Protein AF-A0A8K0GHC6-F1 (afdb_monomer_lite)

InterPro domains:
  IPR039721 D-glucuronyl C5-epimerase [PTHR13174] (31-245)

Structure (mmCIF, N/CA/C/O backbone):
data_AF-A0A8K0GHC6-F1
#
_entry.id   AF-A0A8K0GHC6-F1
#
loop_
_atom_site.group_PDB
_atom_site.id
_atom_site.type_symbol
_atom_site.label_atom_id
_atom_site.label_alt_id
_atom_site.label_comp_id
_atom_site.label_asym_id
_atom_site.label_entity_id
_atom_site.label_seq_id
_atom_site.pdbx_PDB_ins_code
_atom_site.Cartn_x
_atom_site.Cartn_y
_atom_site.Cartn_z
_atom_site.occupancy
_atom_site.B_iso_or_equiv
_atom_site.auth_seq_id
_atom_site.auth_comp_id
_atom_site.auth_asym_id
_atom_site.auth_atom_id
_atom_site.pdbx_PDB_model_num
ATOM 1 N N . MET A 1 1 ? -51.126 -21.695 -48.239 1.00 38.53 1 MET A N 1
ATOM 2 C CA . MET A 1 1 ? -51.476 -22.838 -47.364 1.00 38.53 1 MET A CA 1
ATOM 3 C C . MET A 1 1 ? -51.120 -22.385 -45.943 1.00 38.53 1 MET A C 1
ATOM 5 O O . MET A 1 1 ? -49.998 -21.924 -45.798 1.00 38.53 1 MET A O 1
ATOM 9 N N . ILE A 1 2 ? -52.018 -22.211 -44.955 1.00 26.61 2 ILE A N 1
ATOM 10 C CA . ILE A 1 2 ? -53.198 -23.015 -44.521 1.00 26.61 2 ILE A CA 1
ATOM 11 C C . ILE A 1 2 ? -52.704 -24.377 -43.995 1.00 26.61 2 ILE A C 1
ATOM 13 O O . ILE A 1 2 ? -52.074 -25.069 -44.786 1.00 26.61 2 ILE A O 1
ATOM 17 N N . ASN A 1 3 ? -52.899 -24.832 -42.743 1.00 28.78 3 ASN A N 1
ATOM 18 C CA . ASN A 1 3 ? -53.558 -24.332 -41.500 1.00 28.78 3 ASN A CA 1
ATOM 19 C C . ASN A 1 3 ? -52.644 -24.686 -40.278 1.00 28.78 3 ASN A C 1
ATOM 21 O O . ASN A 1 3 ? -51.699 -25.440 -40.478 1.00 28.78 3 ASN A O 1
ATOM 25 N N . VAL A 1 4 ? -52.707 -24.170 -39.033 1.00 36.31 4 VAL A N 1
ATOM 26 C CA . VAL A 1 4 ? -53.759 -23.692 -38.085 1.00 36.31 4 VAL A CA 1
ATOM 27 C C . VAL A 1 4 ? -54.466 -24.788 -37.258 1.00 36.31 4 VAL A C 1
ATOM 29 O O . VAL A 1 4 ? -55.384 -25.418 -37.768 1.00 36.31 4 VAL A O 1
ATOM 32 N N . GLN A 1 5 ? -54.094 -24.916 -35.967 1.00 36.72 5 GLN A N 1
ATOM 33 C CA . GLN A 1 5 ? -54.928 -25.088 -34.738 1.00 36.72 5 GLN A CA 1
ATOM 34 C C . GLN A 1 5 ? -53.984 -25.269 -33.506 1.00 36.72 5 GLN A C 1
ATOM 36 O O . GLN A 1 5 ? -52.931 -25.872 -33.668 1.00 36.72 5 GLN A O 1
ATOM 41 N N . SER A 1 6 ? -54.123 -24.590 -32.346 1.00 33.81 6 SER A N 1
ATOM 42 C CA . SER A 1 6 ? -55.204 -24.522 -31.315 1.00 33.81 6 SER A CA 1
ATOM 43 C C . SER A 1 6 ? -55.011 -25.591 -30.215 1.00 33.81 6 SER A C 1
ATOM 45 O O . SER A 1 6 ? -54.630 -26.700 -30.562 1.00 33.81 6 SER A O 1
ATOM 47 N N . SER A 1 7 ? -55.225 -25.394 -28.901 1.00 33.72 7 SER A N 1
ATOM 48 C CA . SER A 1 7 ? -55.673 -24.269 -28.026 1.00 33.72 7 SER A CA 1
ATOM 49 C C . SER A 1 7 ? -54.821 -24.264 -26.721 1.00 33.72 7 SER A C 1
ATOM 51 O O . SER A 1 7 ? -53.963 -25.130 -26.597 1.00 33.72 7 SER A O 1
ATOM 53 N N . SER A 1 8 ? -54.948 -23.421 -25.682 1.00 30.84 8 SER A N 1
ATOM 54 C CA . SER A 1 8 ? -55.895 -22.364 -25.230 1.00 30.84 8 SER A CA 1
ATOM 55 C C . SER A 1 8 ? -55.080 -21.147 -24.691 1.00 30.84 8 SER A C 1
ATOM 57 O O . SER A 1 8 ? -53.929 -21.004 -25.086 1.00 30.84 8 SER A O 1
ATOM 59 N N . GLY A 1 9 ? -55.507 -20.171 -23.865 1.00 29.48 9 GLY A N 1
ATOM 60 C CA . GLY A 1 9 ? -56.744 -19.830 -23.131 1.00 29.48 9 GLY A CA 1
ATOM 61 C C . GLY A 1 9 ? -56.687 -20.187 -21.629 1.00 29.48 9 GLY A C 1
ATOM 62 O O . GLY A 1 9 ? -56.297 -21.306 -21.316 1.00 29.48 9 GLY A O 1
ATOM 63 N N . SER A 1 10 ? -57.078 -19.346 -20.656 1.00 34.16 10 SER A N 1
ATOM 64 C CA . SER A 1 10 ? -57.624 -17.957 -20.636 1.00 34.16 10 SER A CA 1
ATOM 65 C C . SER A 1 10 ? -57.903 -17.564 -19.151 1.00 34.16 10 SER A C 1
ATOM 67 O O . SER A 1 10 ? -58.127 -18.485 -18.375 1.00 34.16 10 SER A O 1
ATOM 69 N N . VAL A 1 11 ? -57.993 -16.324 -18.628 1.00 33.84 11 VAL A N 1
ATOM 70 C CA . VAL A 1 11 ? -57.865 -14.909 -19.084 1.00 33.84 11 VAL A CA 1
ATOM 71 C C . VAL A 1 11 ? -57.782 -13.998 -17.821 1.00 33.84 11 VAL A C 1
ATOM 73 O O . VAL A 1 11 ? -58.216 -14.465 -16.777 1.00 33.84 11 VAL A O 1
ATOM 76 N N . TYR A 1 12 ? -57.324 -12.729 -17.885 1.00 29.61 12 TYR A N 1
ATOM 77 C CA . TYR A 1 12 ? -57.925 -11.571 -17.153 1.00 29.61 12 TYR A CA 1
ATOM 78 C C . TYR A 1 12 ? -57.470 -10.214 -17.741 1.00 29.61 12 TYR A C 1
ATOM 80 O O . TYR A 1 12 ? -56.452 -10.147 -18.426 1.00 29.61 12 TYR A O 1
ATOM 88 N N . GLN A 1 13 ? -58.275 -9.153 -17.571 1.00 32.88 13 GLN A N 1
ATOM 89 C CA . GLN A 1 13 ? -58.285 -7.964 -18.446 1.00 32.88 13 GLN A CA 1
ATOM 90 C C . GLN A 1 13 ? -58.161 -6.626 -17.693 1.00 32.88 13 GLN A C 1
ATOM 92 O O . GLN A 1 13 ? -58.876 -6.436 -16.719 1.00 32.88 13 GLN A O 1
ATOM 97 N N . GLY A 1 14 ? -57.390 -5.687 -18.268 1.00 36.50 14 GLY A N 1
ATOM 98 C CA . GLY A 1 14 ? -57.771 -4.283 -18.560 1.00 36.50 14 GLY A CA 1
ATOM 99 C C . GLY A 1 14 ? -58.388 -3.365 -17.478 1.00 36.50 14 GLY A C 1
ATOM 100 O O . GLY A 1 14 ? -58.417 -3.708 -16.301 1.00 36.50 14 GLY A O 1
ATOM 101 N N . PRO A 1 15 ? -58.908 -2.177 -17.869 1.00 38.91 15 PRO A N 1
ATOM 102 C CA . PRO A 1 15 ? -58.937 -1.579 -19.211 1.00 38.91 15 PRO A CA 1
ATOM 103 C C . PRO A 1 15 ? -57.939 -0.411 -19.407 1.00 38.91 15 PRO A C 1
ATOM 105 O O . PRO A 1 15 ? -57.209 -0.016 -18.504 1.00 38.91 15 PRO A O 1
ATOM 108 N N . VAL A 1 16 ? -57.924 0.142 -20.624 1.00 37.66 16 VAL A N 1
ATOM 109 C CA . VAL A 1 16 ? -57.138 1.309 -21.076 1.00 37.66 16 VAL A CA 1
ATOM 110 C C . VAL A 1 16 ? -58.076 2.212 -21.905 1.00 37.66 16 VAL A C 1
ATOM 112 O O . VAL A 1 16 ? -59.165 1.768 -22.263 1.00 37.66 16 VAL A O 1
ATOM 115 N N . VAL A 1 17 ? -57.614 3.410 -22.294 1.00 35.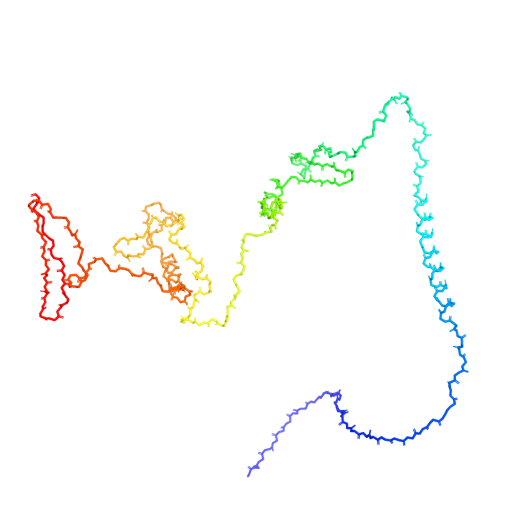72 17 VAL A N 1
ATOM 116 C CA . VAL A 1 17 ? -58.239 4.365 -23.244 1.00 35.72 17 VAL A CA 1
ATOM 117 C C . VAL A 1 17 ? -59.303 5.283 -22.596 1.00 35.72 17 VAL A C 1
ATOM 119 O O . VAL A 1 17 ? -60.155 4.828 -21.847 1.00 35.72 17 VAL A O 1
ATOM 122 N N . GLY A 1 18 ? -59.293 6.600 -22.845 1.00 31.52 18 GLY A N 1
ATOM 123 C CA . GLY A 1 18 ? -58.325 7.346 -23.660 1.00 31.52 18 GLY A CA 1
ATOM 124 C C . GLY A 1 18 ? -58.599 8.846 -23.783 1.00 31.52 18 GLY A C 1
ATOM 125 O O . GLY A 1 18 ? -59.236 9.451 -22.928 1.00 31.52 18 GLY A O 1
ATOM 126 N N . GLN A 1 19 ? -58.069 9.440 -24.852 1.00 37.41 19 GLN A N 1
ATOM 127 C CA . GLN A 1 19 ? -57.941 10.884 -25.044 1.00 37.41 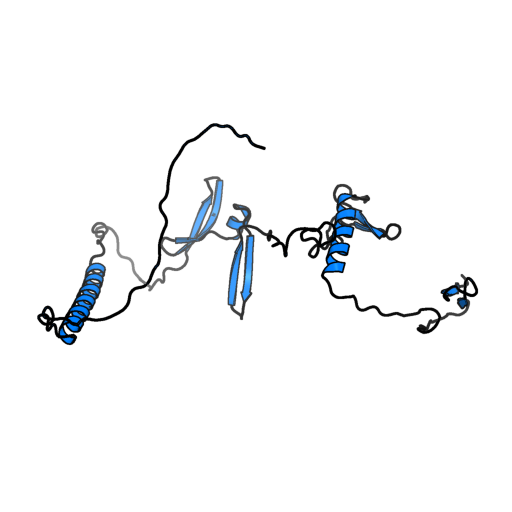19 GLN A CA 1
ATOM 128 C C . GLN A 1 19 ? -58.584 11.312 -26.371 1.00 37.41 19 GLN A C 1
ATOM 130 O O . GLN A 1 19 ? -58.174 10.831 -27.426 1.00 37.41 19 GLN A O 1
ATOM 135 N N . GLN A 1 20 ? -59.530 12.257 -26.341 1.00 32.53 20 GLN A N 1
ATOM 136 C CA . GLN A 1 20 ? -59.907 13.047 -27.520 1.00 32.53 20 GLN A CA 1
ATOM 137 C C . GLN A 1 20 ? -60.548 14.387 -27.129 1.00 32.53 20 GLN A C 1
ATOM 139 O O . GLN A 1 20 ? -61.038 14.560 -26.015 1.00 32.53 20 GLN A O 1
ATOM 144 N N . ASN A 1 21 ? -60.479 15.357 -28.042 1.00 37.03 21 ASN A N 1
ATOM 145 C CA . ASN A 1 21 ? -60.847 16.753 -27.797 1.00 37.03 21 ASN A CA 1
ATOM 146 C C . ASN A 1 21 ? -62.342 17.011 -28.022 1.00 37.03 21 ASN A C 1
ATOM 148 O O . ASN A 1 21 ? -62.917 16.467 -28.961 1.00 37.03 21 ASN A O 1
ATOM 152 N N . TYR A 1 22 ? -62.909 17.981 -27.300 1.00 29.89 22 TYR A N 1
ATOM 153 C CA . TYR A 1 22 ? -63.966 18.836 -27.851 1.00 29.89 22 TYR A CA 1
ATOM 154 C C . TYR A 1 22 ? -63.890 20.245 -27.259 1.00 29.89 22 TYR A C 1
ATOM 156 O O . TYR A 1 22 ? -63.492 20.421 -26.109 1.00 29.89 22 TYR A O 1
ATOM 164 N N . HIS A 1 23 ? -64.257 21.254 -28.049 1.00 31.69 23 HIS A N 1
ATOM 165 C CA . HIS A 1 23 ? -64.164 22.665 -27.672 1.00 31.69 23 HIS A CA 1
ATOM 166 C C . HIS A 1 23 ? -65.534 23.354 -27.786 1.00 31.69 23 HIS A C 1
ATOM 168 O O . HIS A 1 23 ? -66.299 23.068 -28.705 1.00 31.69 23 HIS A O 1
ATOM 174 N N . ASN A 1 24 ? -65.722 24.374 -26.940 1.00 31.83 24 ASN A N 1
ATOM 175 C CA . ASN A 1 24 ? -66.490 25.607 -27.184 1.00 31.83 24 ASN A CA 1
ATOM 176 C C . ASN A 1 24 ? -67.945 25.778 -26.658 1.00 31.83 24 ASN A C 1
ATOM 178 O O . ASN A 1 24 ? -68.868 25.043 -26.989 1.00 31.83 24 ASN A O 1
ATOM 182 N N . THR A 1 25 ? -68.130 26.913 -25.961 1.00 36.81 25 THR A N 1
ATOM 183 C CA . THR A 1 25 ? -69.348 27.755 -25.811 1.00 36.81 25 THR A CA 1
ATOM 184 C C . THR A 1 25 ? -70.684 27.176 -25.307 1.00 36.81 25 THR A C 1
ATOM 186 O O . THR A 1 25 ? -71.502 26.716 -26.100 1.00 36.81 25 THR A O 1
ATOM 189 N N . ARG A 1 26 ? -71.054 27.539 -24.063 1.00 36.25 26 ARG A N 1
ATOM 190 C CA . ARG A 1 26 ? -72.035 28.625 -23.781 1.00 36.25 26 ARG A CA 1
ATOM 191 C C . ARG A 1 26 ? -71.988 29.085 -22.306 1.00 36.25 26 ARG A C 1
ATOM 193 O O . ARG A 1 26 ? -71.308 28.468 -21.496 1.00 36.25 26 ARG A O 1
ATOM 200 N N . GLY A 1 27 ? -72.614 30.232 -22.011 1.00 41.47 27 GLY A N 1
ATOM 201 C CA . GLY A 1 27 ? -72.516 30.956 -20.728 1.00 41.47 27 GLY A CA 1
ATOM 202 C C . GLY A 1 27 ? -73.520 30.542 -19.626 1.00 41.47 27 GLY A C 1
ATOM 203 O O . GLY A 1 27 ? -74.313 29.629 -19.843 1.00 41.47 27 GLY A O 1
ATOM 204 N N . PRO A 1 28 ? -73.473 31.204 -18.447 1.00 63.41 28 PRO A N 1
ATOM 205 C CA . PRO A 1 28 ? -74.060 30.738 -17.175 1.00 63.41 28 PRO A CA 1
ATOM 206 C C . PRO A 1 28 ? -75.472 31.322 -16.902 1.00 63.41 28 PRO A C 1
ATOM 208 O O . PRO A 1 28 ? -75.987 32.040 -17.764 1.00 63.41 28 PRO A O 1
ATOM 211 N N . PRO A 1 29 ? -76.114 31.067 -15.729 1.00 49.06 29 PRO A N 1
ATOM 212 C CA . PRO A 1 29 ? -75.906 31.969 -14.570 1.00 49.06 29 PRO A CA 1
ATOM 213 C C . PRO A 1 29 ? -76.171 31.363 -13.147 1.00 49.06 29 PRO A C 1
ATOM 215 O O . PRO A 1 29 ? -76.412 30.174 -12.988 1.00 49.06 29 PRO A O 1
ATOM 218 N N . LEU A 1 30 ? -76.194 32.240 -12.122 1.00 48.31 30 LEU A N 1
ATOM 219 C CA . LEU A 1 30 ? -76.974 32.139 -10.858 1.00 48.31 30 LEU A CA 1
ATOM 220 C C . LEU A 1 30 ? -76.591 31.155 -9.714 1.00 48.31 30 LEU A C 1
ATOM 222 O O . LEU A 1 30 ? -77.482 30.644 -9.048 1.00 48.31 30 LEU A O 1
ATOM 226 N N . PHE A 1 31 ? -75.310 31.011 -9.336 1.00 44.12 31 PHE A N 1
ATOM 227 C CA . PHE A 1 31 ? -74.955 30.572 -7.956 1.00 44.12 31 PHE A CA 1
ATOM 228 C C . PHE A 1 31 ? -73.765 31.318 -7.309 1.00 44.12 31 PHE A C 1
ATOM 230 O O . PHE A 1 31 ? -73.089 30.813 -6.416 1.00 44.12 31 PHE A O 1
ATOM 237 N N . PHE A 1 32 ? -73.521 32.563 -7.725 1.00 38.88 32 PHE A N 1
ATOM 238 C CA . PHE A 1 32 ? -72.586 33.467 -7.043 1.00 38.88 32 PHE A CA 1
ATOM 239 C C . PHE A 1 32 ? -73.299 34.336 -5.990 1.00 38.88 32 PHE A C 1
ATOM 241 O O . PHE A 1 32 ? -74.443 34.729 -6.193 1.00 38.88 32 PHE A O 1
ATOM 248 N N . LEU A 1 33 ? -72.554 34.719 -4.939 1.00 36.28 33 LEU A N 1
ATOM 249 C CA . LEU A 1 33 ? -72.882 35.720 -3.901 1.00 36.28 33 LEU A CA 1
ATOM 250 C C . LEU A 1 33 ? -73.847 35.322 -2.758 1.00 36.28 33 LEU A C 1
ATOM 252 O O . LEU A 1 33 ? -74.907 35.923 -2.619 1.00 36.28 33 LEU A O 1
ATOM 256 N N . MET A 1 34 ? -73.377 34.517 -1.789 1.00 38.22 34 MET A N 1
ATOM 257 C CA . MET A 1 34 ? -73.638 34.850 -0.369 1.00 38.22 34 MET A CA 1
ATOM 258 C C . MET A 1 34 ? -72.570 34.365 0.638 1.00 38.22 34 MET A C 1
ATOM 260 O O . MET A 1 34 ? -72.874 33.664 1.596 1.00 38.22 34 MET A O 1
ATOM 264 N N . MET A 1 35 ? -71.315 34.814 0.501 1.00 45.09 35 MET A N 1
ATOM 265 C CA . MET A 1 35 ? -70.400 34.857 1.658 1.00 45.09 35 MET A CA 1
ATOM 266 C C . MET A 1 35 ? -69.456 36.066 1.608 1.00 45.09 35 MET A C 1
ATOM 268 O O . MET A 1 35 ? -68.293 35.967 1.226 1.00 45.09 35 MET A O 1
ATOM 272 N N . ARG A 1 36 ? -69.952 37.236 2.036 1.00 54.69 36 ARG A N 1
ATOM 273 C CA . ARG A 1 36 ? -69.110 38.408 2.341 1.00 54.69 36 ARG A CA 1
ATOM 274 C C . ARG A 1 36 ? -68.423 38.239 3.706 1.00 54.69 36 ARG A C 1
ATOM 276 O O . ARG A 1 36 ? -68.672 39.021 4.621 1.00 54.69 36 ARG A O 1
ATOM 283 N N . LEU A 1 37 ? -67.551 37.238 3.853 1.00 59.97 37 LEU A N 1
ATOM 284 C CA . LEU A 1 37 ? -66.607 37.233 4.974 1.00 59.97 37 LEU A CA 1
ATOM 285 C C . LEU A 1 37 ? -65.468 38.206 4.659 1.00 59.97 37 LEU A C 1
ATOM 287 O O . LEU A 1 37 ? -64.794 38.105 3.636 1.00 59.97 37 LEU A O 1
ATOM 291 N N . ASN A 1 38 ? -65.283 39.190 5.531 1.00 69.44 38 ASN A N 1
ATOM 292 C CA . ASN A 1 38 ? -64.294 40.239 5.337 1.00 69.44 38 ASN A CA 1
ATOM 293 C C . ASN A 1 38 ? -62.906 39.663 5.657 1.00 69.44 38 ASN A C 1
ATOM 295 O O . ASN A 1 38 ? -62.712 39.171 6.770 1.00 69.44 38 ASN A O 1
ATOM 299 N N . ILE A 1 39 ? -61.936 39.716 4.735 1.00 75.94 39 ILE A N 1
ATOM 300 C CA . ILE A 1 39 ? -60.636 39.034 4.923 1.00 75.94 39 ILE A CA 1
ATOM 301 C C . ILE A 1 39 ? -59.918 39.482 6.210 1.00 75.94 39 ILE A C 1
ATOM 303 O O . ILE A 1 39 ? -59.276 38.676 6.875 1.00 75.94 39 ILE A O 1
ATOM 307 N N . LYS A 1 40 ? -60.144 40.732 6.640 1.00 67.56 40 LYS A N 1
ATOM 308 C CA . LYS A 1 40 ? -59.675 41.274 7.926 1.00 67.56 40 LYS A CA 1
ATOM 309 C C . LYS A 1 40 ? -60.230 40.532 9.152 1.00 67.56 40 LYS A C 1
ATOM 311 O O . LYS A 1 40 ? -59.511 40.383 10.129 1.00 67.56 40 LYS A O 1
ATOM 316 N N . THR A 1 41 ? -61.476 40.050 9.110 1.00 79.69 41 THR A N 1
ATOM 317 C CA . THR A 1 41 ? -62.064 39.264 10.215 1.00 79.69 41 THR A CA 1
ATOM 318 C C . THR A 1 41 ? -61.492 37.850 10.277 1.00 79.69 41 THR A C 1
ATOM 320 O O . THR A 1 41 ? -61.159 37.391 11.362 1.00 79.69 41 THR A O 1
ATOM 323 N N . ALA A 1 42 ? -61.273 37.198 9.128 1.00 81.50 42 ALA A N 1
ATOM 324 C CA . ALA A 1 42 ? -60.595 35.901 9.076 1.00 81.50 42 ALA A CA 1
ATOM 325 C C . ALA A 1 42 ? -59.150 35.988 9.607 1.00 81.50 42 ALA A C 1
ATOM 327 O O . ALA A 1 42 ? -58.726 35.148 10.398 1.00 81.50 42 ALA A O 1
ATOM 328 N N . LEU A 1 43 ? -58.423 37.047 9.235 1.00 84.12 43 LEU A N 1
ATOM 329 C CA . LEU A 1 43 ? -57.062 37.306 9.712 1.00 84.12 43 LEU A CA 1
ATOM 330 C C . LEU A 1 43 ? -57.038 37.589 11.228 1.00 84.12 43 LEU A C 1
ATOM 332 O O . LEU A 1 43 ? -56.188 37.056 11.933 1.00 84.12 43 LEU A O 1
ATOM 336 N N . LEU A 1 44 ? -58.019 38.336 11.752 1.00 88.12 44 LEU A N 1
ATOM 337 C CA . LEU A 1 44 ? -58.163 38.582 13.192 1.00 88.12 44 LEU A CA 1
ATOM 338 C C . LEU A 1 44 ? -58.445 37.289 13.976 1.00 88.12 44 LEU A C 1
ATOM 340 O O . LEU A 1 44 ? -57.803 37.061 15.000 1.00 88.12 44 LEU A O 1
ATOM 344 N N . PHE A 1 45 ? -59.328 36.410 13.486 1.00 89.44 45 PHE A N 1
ATOM 345 C CA . PHE A 1 45 ? -59.539 35.089 14.096 1.00 89.44 45 PHE A CA 1
ATOM 346 C C . PHE A 1 45 ? -58.267 34.231 14.088 1.00 89.44 45 PHE A C 1
ATOM 348 O O . PHE A 1 45 ? -57.989 33.564 15.082 1.00 89.44 45 PHE A O 1
ATOM 355 N N . LEU A 1 46 ? -57.465 34.280 13.019 1.00 90.06 46 LEU A N 1
ATOM 356 C CA . LEU A 1 46 ? -56.192 33.558 12.944 1.00 90.06 46 LEU A CA 1
ATOM 357 C C . LEU A 1 46 ? -55.170 34.107 13.955 1.00 90.06 46 LEU A C 1
ATOM 359 O O . LEU A 1 46 ? -54.548 33.326 14.672 1.00 90.06 46 LEU A O 1
ATOM 363 N N . CYS A 1 47 ? -55.050 35.431 14.095 1.00 90.50 47 CYS A N 1
ATOM 364 C CA . CYS A 1 47 ? -54.219 36.054 15.132 1.00 90.50 47 CYS A CA 1
ATOM 365 C C . CYS A 1 47 ? -54.661 35.667 16.554 1.00 90.50 47 CYS A C 1
ATOM 367 O O . CYS A 1 47 ? -53.816 35.343 17.386 1.00 90.50 47 CYS A O 1
ATOM 369 N N . VAL A 1 48 ? -55.970 35.655 16.830 1.00 92.19 48 VAL A N 1
ATOM 370 C CA . VAL A 1 48 ? -56.516 35.219 18.128 1.00 92.19 48 VAL A CA 1
ATOM 371 C C . VAL A 1 48 ? -56.246 33.732 18.371 1.00 92.19 48 VAL A C 1
ATOM 373 O O . VAL A 1 48 ? -55.841 33.372 19.471 1.00 92.19 48 VAL A O 1
ATOM 376 N N . ALA A 1 49 ? -56.388 32.872 17.359 1.00 91.56 49 ALA A N 1
ATOM 377 C CA . ALA A 1 49 ? -56.066 31.451 17.477 1.00 91.56 49 ALA A CA 1
ATOM 378 C C . ALA A 1 49 ? -54.577 31.221 17.793 1.00 91.56 49 ALA A C 1
ATOM 380 O O . ALA A 1 49 ? -54.264 30.448 18.693 1.00 91.56 49 ALA A O 1
ATOM 381 N N . VAL A 1 50 ? -53.661 31.933 17.125 1.00 92.00 50 VAL A N 1
ATOM 382 C CA . VAL A 1 50 ? -52.218 31.861 17.420 1.00 92.00 50 VAL A CA 1
ATOM 383 C C . VAL A 1 50 ? -51.913 32.345 18.842 1.00 92.00 50 VAL A C 1
ATOM 385 O O . VAL A 1 50 ? -51.165 31.675 19.548 1.00 92.00 50 VAL A O 1
ATOM 388 N N . LEU A 1 51 ? -52.525 33.446 19.296 1.00 89.69 51 LEU A N 1
ATOM 389 C CA . LEU A 1 51 ? -52.368 33.943 20.671 1.00 89.69 51 LEU A CA 1
ATOM 390 C C . LEU A 1 51 ? -52.916 32.966 21.722 1.00 89.69 51 LEU A C 1
ATOM 392 O O . LEU A 1 51 ? -52.290 32.773 22.759 1.00 89.69 51 LEU A O 1
ATOM 396 N N . LEU A 1 52 ? -54.054 32.319 21.463 1.00 86.38 52 LEU A N 1
ATOM 397 C CA . LEU A 1 52 ? -54.596 31.286 22.349 1.00 86.38 52 LEU A CA 1
ATOM 398 C C . LEU A 1 52 ? -53.704 30.038 22.373 1.00 86.38 52 LEU A C 1
ATOM 400 O O . LEU A 1 52 ? -53.518 29.451 23.434 1.00 86.38 52 LEU A O 1
ATOM 404 N N . ILE A 1 53 ? -53.101 29.662 21.241 1.00 85.50 53 ILE A N 1
ATOM 405 C CA . ILE A 1 53 ? -52.139 28.557 21.174 1.00 85.50 53 ILE A CA 1
ATOM 406 C C . ILE A 1 53 ? -50.880 28.894 21.985 1.00 85.50 53 ILE A C 1
ATOM 408 O O . ILE A 1 53 ? -50.505 28.100 22.849 1.00 85.50 53 ILE A O 1
ATOM 412 N N . THR A 1 54 ? -50.259 30.065 21.799 1.00 81.31 54 THR A N 1
ATOM 413 C CA . THR A 1 54 ? -49.053 30.441 22.563 1.00 81.31 54 THR A CA 1
ATOM 414 C C . THR A 1 54 ? -49.338 30.615 24.054 1.00 81.31 54 THR A C 1
ATOM 416 O O . THR A 1 54 ? -48.556 30.125 24.868 1.00 81.31 54 THR A O 1
ATOM 419 N N . LEU A 1 55 ? -50.482 31.199 24.431 1.00 78.75 55 LEU A N 1
ATOM 420 C CA . LEU A 1 55 ? -50.942 31.243 25.824 1.00 78.75 55 LEU A CA 1
ATOM 421 C C . LEU A 1 55 ? -51.207 29.842 26.392 1.00 78.75 55 LEU A C 1
ATOM 423 O O . LEU A 1 55 ? -50.869 29.590 27.546 1.00 78.75 55 LEU A O 1
ATOM 427 N N . SER A 1 56 ? -51.748 28.908 25.602 1.00 74.31 56 SER A N 1
ATOM 428 C CA . SER A 1 56 ? -51.962 27.529 26.060 1.00 74.31 56 SER A CA 1
ATOM 429 C C . SER A 1 56 ? -50.637 26.802 26.319 1.00 74.31 56 SER A C 1
ATOM 431 O O . SER A 1 56 ? -50.503 26.159 27.360 1.00 74.31 56 SER A O 1
ATOM 433 N N . PHE A 1 57 ? -49.625 26.986 25.461 1.00 74.00 57 PHE A N 1
ATOM 434 C CA . PHE A 1 57 ? -48.271 26.474 25.697 1.00 74.00 57 PHE A CA 1
ATOM 435 C C . PHE A 1 57 ? -47.619 27.120 26.926 1.00 74.00 57 PHE A C 1
ATOM 437 O O . PHE A 1 57 ?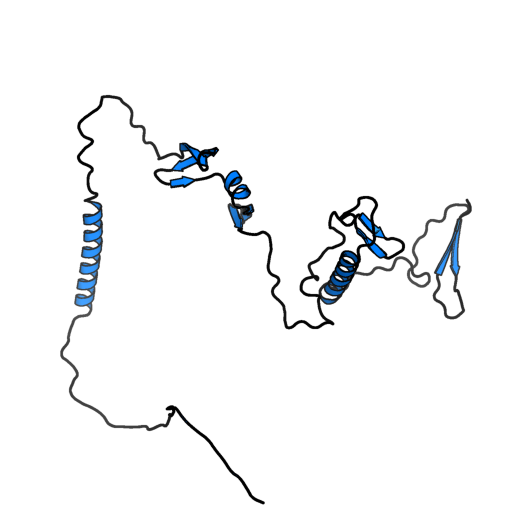 -47.077 26.397 27.755 1.00 74.00 57 PHE A O 1
ATOM 444 N N . TRP A 1 58 ? -47.746 28.439 27.116 1.00 68.56 58 TRP A N 1
ATOM 445 C CA . TRP A 1 58 ? -47.279 29.109 28.338 1.00 68.56 58 TRP A CA 1
ATOM 446 C C . TRP A 1 58 ? -47.966 28.570 29.599 1.00 68.56 58 TRP A C 1
ATOM 448 O O . TRP A 1 58 ? -47.287 28.259 30.573 1.00 68.56 58 TRP A O 1
ATOM 458 N N . SER A 1 59 ? -49.289 28.377 29.574 1.00 69.94 59 SER A N 1
ATOM 459 C CA . SER A 1 59 ? -50.025 27.817 30.717 1.00 69.94 59 SER A CA 1
ATOM 460 C C . SER A 1 59 ? -49.632 26.364 31.022 1.00 69.94 59 SER A C 1
ATOM 462 O O . SER A 1 59 ? -49.518 25.994 32.186 1.00 69.94 59 SER A O 1
ATOM 464 N N . ARG A 1 60 ? -49.323 25.555 29.997 1.00 60.94 60 ARG A N 1
ATOM 465 C CA . ARG A 1 60 ? -48.817 24.182 30.166 1.00 60.94 60 ARG A CA 1
ATOM 466 C C . ARG A 1 60 ? -47.339 24.091 30.547 1.00 60.94 60 ARG A C 1
ATOM 468 O O . ARG A 1 60 ? -46.937 23.053 31.054 1.00 60.94 60 ARG A O 1
ATOM 475 N N . CYS A 1 61 ? -46.559 25.157 30.384 1.00 49.38 61 CYS A N 1
ATOM 476 C CA . CYS A 1 61 ? -45.235 25.284 31.000 1.00 49.38 61 CYS A CA 1
ATOM 477 C C . CYS A 1 61 ? -45.285 25.831 32.443 1.00 49.38 61 CYS A C 1
ATOM 479 O O . CYS A 1 61 ? -44.232 25.992 33.054 1.00 49.38 61 CYS A O 1
ATOM 481 N N . GLY A 1 62 ? -46.477 26.102 32.996 1.00 48.91 62 GLY A N 1
ATOM 482 C CA . GLY A 1 62 ? -46.667 26.463 34.407 1.00 48.91 62 GLY A CA 1
ATOM 483 C C . GLY A 1 62 ? -46.841 25.259 35.343 1.00 48.91 62 GLY A C 1
ATOM 484 O O . GLY A 1 62 ? -46.300 25.265 36.445 1.00 48.91 62 GLY A O 1
ATOM 485 N N . ASP A 1 63 ? -47.544 24.213 34.894 1.00 50.19 63 ASP A N 1
ATOM 486 C CA . ASP A 1 63 ? -47.819 22.994 35.673 1.00 50.19 63 ASP A CA 1
ATOM 487 C C . ASP A 1 63 ? -46.893 21.831 35.273 1.00 50.19 63 ASP A C 1
ATOM 489 O O . ASP A 1 63 ? -47.304 20.833 34.675 1.00 50.19 63 ASP A O 1
ATOM 493 N N . VAL A 1 64 ? -45.618 21.937 35.657 1.00 47.53 64 VAL A N 1
ATOM 494 C CA . VAL A 1 64 ? -44.772 20.745 35.830 1.00 47.53 64 VAL A CA 1
ATOM 495 C C . VAL A 1 64 ? -45.244 20.046 37.115 1.00 47.53 64 VAL A C 1
ATOM 497 O O . VAL A 1 64 ? -45.350 20.724 38.141 1.00 47.53 64 VAL A O 1
ATOM 500 N N . PRO A 1 65 ? -45.549 18.733 37.124 1.00 44.34 65 PRO A N 1
ATOM 501 C CA . PRO A 1 65 ? -46.096 18.073 38.309 1.00 44.34 65 PRO A CA 1
ATOM 502 C C . PRO A 1 65 ? -45.085 18.083 39.464 1.00 44.34 65 PRO A C 1
ATOM 504 O O . PRO A 1 65 ? -44.128 17.311 39.488 1.00 44.34 65 PRO A O 1
ATOM 507 N N . ILE A 1 66 ? -45.315 18.968 40.437 1.00 37.88 66 ILE A N 1
ATOM 508 C CA . ILE A 1 66 ? -44.473 19.118 41.627 1.00 37.88 66 ILE A CA 1
ATOM 509 C C . ILE A 1 66 ? -44.462 17.799 42.406 1.00 37.88 66 ILE A C 1
ATOM 511 O O . ILE A 1 66 ? -45.494 17.375 42.934 1.00 37.88 66 ILE A O 1
ATOM 515 N N . SER A 1 67 ? -43.277 17.208 42.564 1.00 38.28 67 SER A N 1
ATOM 516 C CA . SER A 1 67 ? -43.006 16.073 43.450 1.00 38.28 67 SER A CA 1
ATOM 517 C C . SER A 1 67 ? -43.145 16.481 44.927 1.00 38.28 67 SER A C 1
ATOM 519 O O . SER A 1 67 ? -42.174 16.726 45.648 1.00 38.28 67 SER A O 1
ATOM 521 N N . ARG A 1 68 ? -44.397 16.584 45.390 1.00 38.78 68 ARG A N 1
ATOM 522 C CA . ARG A 1 68 ? -44.797 16.929 46.765 1.00 38.78 68 ARG A CA 1
ATOM 523 C C . ARG A 1 68 ? -44.512 15.807 47.784 1.00 38.78 68 ARG A C 1
ATOM 525 O O . ARG A 1 68 ? -45.398 15.443 48.544 1.00 38.78 68 ARG A O 1
ATOM 532 N N . ASP A 1 69 ? -43.266 15.346 47.869 1.00 39.09 69 ASP A N 1
ATOM 533 C CA . ASP A 1 69 ? -42.825 14.415 48.924 1.00 39.09 69 ASP A CA 1
ATOM 534 C C . ASP A 1 69 ? -41.533 14.844 49.643 1.00 39.09 69 ASP A C 1
ATOM 536 O O . ASP A 1 69 ? -41.385 14.600 50.838 1.00 39.09 69 ASP A O 1
ATOM 540 N N . TRP A 1 70 ? -40.631 15.600 49.004 1.00 37.31 70 TRP A N 1
ATOM 541 C CA . TRP A 1 70 ? -39.332 15.945 49.613 1.00 37.31 70 TRP A CA 1
ATOM 542 C C . TRP A 1 70 ? -39.312 17.167 50.550 1.00 37.31 70 TRP A C 1
ATOM 544 O O . TRP A 1 70 ? -38.246 17.611 50.970 1.00 37.31 70 TRP A O 1
ATOM 554 N N . ARG A 1 71 ? -40.470 17.696 50.972 1.00 36.62 71 ARG A N 1
ATOM 555 C CA . ARG A 1 71 ? -40.540 18.743 52.016 1.00 36.62 71 ARG A CA 1
ATOM 556 C C . ARG A 1 71 ? -40.822 18.160 53.408 1.00 36.62 71 ARG A C 1
ATOM 558 O O . ARG A 1 71 ? -41.772 18.598 54.061 1.00 36.62 71 ARG A O 1
ATOM 565 N N . ARG A 1 72 ? -40.005 17.208 53.893 1.00 42.88 72 ARG A N 1
ATOM 566 C CA . ARG A 1 72 ? -40.004 16.881 55.339 1.00 42.88 72 ARG A CA 1
ATOM 567 C C . ARG A 1 72 ? -38.785 16.204 55.987 1.00 42.88 72 ARG A C 1
ATOM 569 O O . ARG A 1 72 ? -38.945 15.711 57.101 1.00 42.88 72 ARG A O 1
ATOM 576 N N . GLN A 1 73 ? -37.577 16.246 55.415 1.00 41.00 73 GLN A N 1
ATOM 577 C CA . GLN A 1 73 ? -36.373 15.941 56.210 1.00 41.00 73 GLN A CA 1
ATOM 578 C C . GLN A 1 73 ? -35.093 16.597 55.680 1.00 41.00 73 GLN A C 1
ATOM 580 O O . GLN A 1 73 ? -35.003 16.918 54.500 1.00 41.00 73 GLN A O 1
ATOM 585 N N . SER A 1 74 ? -34.137 16.791 56.597 1.00 34.06 74 SER A N 1
ATOM 586 C CA . SER A 1 74 ? -32.978 17.690 56.497 1.00 34.06 74 SER A CA 1
ATOM 587 C C . SER A 1 74 ? -33.313 19.172 56.244 1.00 34.06 74 SER A C 1
ATOM 589 O O . SER A 1 74 ? -34.295 19.526 55.602 1.00 34.06 74 SER A O 1
ATOM 591 N N . GLY A 1 75 ? -32.532 20.110 56.770 1.00 35.00 75 GLY A N 1
ATOM 592 C CA . GLY A 1 75 ? -31.279 19.921 57.509 1.00 35.00 75 GLY A CA 1
ATOM 593 C C . GLY A 1 75 ? -30.303 21.004 57.092 1.00 35.00 75 GLY A C 1
ATOM 594 O O . GLY A 1 75 ? -29.603 20.854 56.101 1.00 35.00 75 GLY A O 1
ATOM 595 N N . GLU A 1 76 ? -30.358 22.105 57.827 1.00 43.72 76 GLU A N 1
ATOM 596 C CA . GLU A 1 76 ? -29.596 23.342 57.673 1.00 43.72 76 GLU A CA 1
ATOM 597 C C . GLU A 1 76 ? -28.137 23.141 57.213 1.00 43.72 76 GLU A C 1
ATOM 599 O O . GLU A 1 76 ? -27.318 22.587 57.943 1.00 43.72 76 GLU A O 1
ATOM 604 N N . ASN A 1 77 ? -27.815 23.614 56.002 1.00 37.94 77 ASN A N 1
ATOM 605 C CA . ASN A 1 77 ? -26.451 23.967 55.599 1.00 37.94 77 ASN A CA 1
ATOM 606 C C . ASN A 1 77 ? -26.450 24.956 54.417 1.00 37.94 77 ASN A C 1
ATOM 608 O O . ASN A 1 77 ? -27.465 25.130 53.737 1.00 37.94 77 ASN A O 1
ATOM 612 N N . THR A 1 78 ? -25.333 25.664 54.245 1.00 43.53 78 THR A N 1
ATOM 613 C CA . THR A 1 78 ? -25.229 26.938 53.509 1.00 43.53 78 THR A CA 1
ATOM 614 C C . THR A 1 78 ? -24.753 26.823 52.052 1.00 43.53 78 THR A C 1
ATOM 616 O O . THR A 1 78 ? -24.446 25.744 51.562 1.00 43.53 78 THR A O 1
ATOM 619 N N . ASP A 1 79 ? -24.704 27.979 51.379 1.00 40.44 79 ASP A N 1
ATOM 620 C CA . ASP A 1 79 ? -24.077 28.250 50.078 1.00 40.44 79 ASP A CA 1
ATOM 621 C C . ASP A 1 79 ? -24.561 27.452 48.861 1.00 40.44 79 ASP A C 1
ATOM 623 O O . ASP A 1 79 ? -23.903 26.559 48.332 1.00 40.44 79 ASP A O 1
ATOM 627 N N . ARG A 1 80 ? -25.664 27.941 48.280 1.00 39.91 80 ARG A N 1
ATOM 628 C CA . ARG A 1 80 ? -25.920 27.775 46.844 1.00 39.91 80 ARG A CA 1
ATOM 629 C C . ARG A 1 80 ? -25.123 28.792 46.032 1.00 39.91 80 ARG A C 1
ATOM 631 O O . ARG A 1 80 ? -25.641 29.839 45.641 1.00 39.91 80 ARG A O 1
ATOM 638 N N . GLY A 1 81 ? -23.876 28.437 45.731 1.00 39.38 81 GLY A N 1
ATOM 639 C CA . GLY A 1 81 ? -23.236 28.912 44.505 1.00 39.38 81 GLY A CA 1
ATOM 640 C C . GLY A 1 81 ? -24.083 28.518 43.286 1.00 39.38 81 GLY A C 1
ATOM 641 O O . GLY A 1 81 ? -24.807 27.523 43.316 1.00 39.38 81 GLY A O 1
ATOM 642 N N . SER A 1 82 ? -24.034 29.314 42.217 1.00 42.50 82 SER A N 1
ATOM 643 C CA . SER A 1 82 ? -24.796 29.033 40.994 1.00 42.50 82 SER A CA 1
ATOM 644 C C . SER A 1 82 ? -24.105 27.949 40.165 1.00 42.50 82 SER A C 1
ATOM 646 O O . SER A 1 82 ? -23.461 28.255 39.160 1.00 42.50 82 SER A O 1
ATOM 648 N N . GLU A 1 83 ? -24.236 26.692 40.583 1.00 46.84 83 GLU A N 1
ATOM 649 C CA . GLU A 1 83 ? -23.770 25.536 39.816 1.00 46.84 83 GLU A CA 1
ATOM 650 C C . GLU A 1 83 ? -24.481 25.475 38.457 1.00 46.84 83 GLU A C 1
ATOM 652 O O . GLU A 1 83 ? -25.631 25.055 38.328 1.00 46.84 83 GLU A O 1
ATOM 657 N N . VAL A 1 84 ? -23.752 25.878 37.415 1.00 53.38 84 VAL A N 1
ATOM 658 C CA . VAL A 1 84 ? -23.910 25.272 36.091 1.00 53.38 84 VAL A CA 1
ATOM 659 C C . VAL A 1 84 ? -23.725 23.769 36.289 1.00 53.38 84 VAL A C 1
ATOM 661 O O . VAL A 1 84 ? -22.766 23.371 36.949 1.00 53.38 84 VAL A O 1
ATOM 664 N N . GLN A 1 85 ? -24.623 22.947 35.739 1.00 62.22 85 GLN A N 1
ATOM 665 C CA . GLN A 1 85 ? -24.501 21.488 35.789 1.00 62.22 85 GLN A CA 1
ATOM 666 C C . GLN A 1 85 ? -23.245 21.066 35.015 1.00 62.22 85 GLN A C 1
ATOM 668 O O . GLN A 1 85 ? -23.268 20.926 33.795 1.00 62.22 85 GLN A O 1
ATOM 673 N N . GLY A 1 86 ? -22.122 20.971 35.725 1.00 71.75 86 GLY A N 1
ATOM 674 C CA . GLY A 1 86 ? -20.838 20.583 35.163 1.00 71.75 86 GLY A CA 1
ATOM 675 C C . GLY A 1 86 ? -20.800 19.090 34.869 1.00 71.75 86 GLY A C 1
ATOM 676 O O . GLY A 1 86 ? -21.441 18.306 35.566 1.00 71.75 86 GLY A O 1
ATOM 677 N N . ALA A 1 87 ? -20.024 18.706 33.857 1.00 86.25 87 ALA A N 1
ATOM 678 C CA . ALA A 1 87 ? -19.764 17.305 33.564 1.00 86.25 87 ALA A CA 1
ATOM 679 C C . ALA A 1 87 ? -19.064 16.639 34.760 1.00 86.25 87 ALA A C 1
ATOM 681 O O . ALA A 1 87 ? -17.907 16.946 35.059 1.00 86.25 87 ALA A O 1
ATOM 682 N N . GLU A 1 88 ? -19.767 15.738 35.439 1.00 94.00 88 GLU A N 1
ATOM 683 C CA . GLU A 1 88 ? -19.233 14.943 36.544 1.00 94.00 88 GLU A CA 1
ATOM 684 C C . GLU A 1 88 ? -18.613 13.644 36.010 1.00 94.00 88 GLU A C 1
ATOM 686 O O . GLU A 1 88 ? -19.068 13.090 35.005 1.00 94.00 88 GLU A O 1
ATOM 691 N N . GLU A 1 89 ? -17.555 13.163 36.660 1.00 95.00 89 GLU A N 1
ATOM 692 C CA . GLU A 1 89 ? -16.893 11.905 36.309 1.00 95.00 89 GLU A CA 1
ATOM 693 C C . GLU A 1 89 ? -17.512 10.756 37.117 1.00 95.00 89 GLU A C 1
ATOM 695 O O . GLU A 1 89 ? -17.667 10.862 38.334 1.00 95.00 89 GLU A O 1
ATOM 700 N N . ILE A 1 90 ? -17.904 9.677 36.434 1.00 97.06 90 ILE A N 1
ATOM 701 C CA . ILE A 1 90 ? -18.589 8.515 37.023 1.00 97.06 90 ILE A CA 1
ATOM 702 C C . ILE A 1 90 ? -17.987 7.203 36.512 1.00 97.06 90 ILE A C 1
ATOM 704 O O . ILE A 1 90 ? -17.487 7.140 35.390 1.00 97.06 90 ILE A O 1
ATOM 708 N N . ASP A 1 91 ? -18.093 6.135 37.301 1.00 97.44 91 ASP A N 1
ATOM 709 C CA . ASP A 1 91 ? -17.739 4.785 36.857 1.00 97.44 91 ASP A CA 1
ATOM 710 C C . ASP A 1 91 ? -18.883 4.154 36.044 1.00 97.44 91 ASP A C 1
ATOM 712 O O . ASP A 1 91 ? -20.005 4.004 36.530 1.00 97.44 91 ASP A O 1
ATOM 716 N N . CYS A 1 92 ? -18.587 3.730 34.815 1.00 97.69 92 CYS A N 1
ATOM 717 C CA . CYS A 1 92 ? -19.428 2.831 34.026 1.00 97.69 92 CYS A CA 1
ATOM 718 C C . CYS A 1 92 ? -18.984 1.378 34.247 1.00 97.69 92 CYS A C 1
ATOM 720 O O . CYS A 1 92 ? -17.900 1.009 33.796 1.00 97.69 92 CYS A O 1
ATOM 722 N N . ASP A 1 93 ? -19.822 0.546 34.868 1.00 97.88 93 ASP A N 1
ATOM 723 C CA . ASP A 1 93 ? -19.638 -0.913 34.896 1.00 97.88 93 ASP A CA 1
ATOM 724 C C . ASP A 1 93 ? -19.953 -1.524 33.517 1.00 97.88 93 ASP A C 1
ATOM 726 O O . ASP A 1 93 ? -21.055 -1.363 32.984 1.00 97.88 93 ASP A O 1
ATOM 730 N N . ILE A 1 94 ? -18.980 -2.224 32.931 1.00 98.19 94 ILE A N 1
ATOM 731 C CA . ILE A 1 94 ? -19.113 -2.918 31.653 1.00 98.19 94 ILE A CA 1
ATOM 732 C C . ILE A 1 94 ? -19.397 -4.401 31.918 1.00 98.19 94 ILE A C 1
ATOM 734 O O . ILE A 1 94 ? -18.497 -5.206 32.161 1.00 98.19 94 ILE A O 1
ATOM 738 N N . ASN A 1 95 ? -20.682 -4.757 31.829 1.00 97.38 95 ASN A N 1
ATOM 739 C CA . ASN A 1 95 ? -21.228 -6.117 31.962 1.00 97.38 95 ASN A CA 1
ATOM 740 C C . ASN A 1 95 ? -20.960 -6.833 33.308 1.00 97.38 95 ASN A C 1
ATOM 742 O O . ASN A 1 95 ? -21.194 -8.039 33.394 1.00 97.38 95 ASN A O 1
ATOM 746 N N . GLY A 1 96 ? -20.490 -6.139 34.350 1.00 96.88 96 GLY A N 1
ATOM 747 C CA . GLY A 1 96 ? -20.049 -6.751 35.607 1.00 96.88 96 GLY A CA 1
ATOM 748 C C . GLY A 1 96 ? -18.618 -7.300 35.567 1.00 96.88 96 GLY A C 1
ATOM 749 O O . GLY A 1 96 ? -18.219 -8.012 36.489 1.00 96.88 96 GLY A O 1
ATOM 750 N N . GLU A 1 97 ? -17.849 -7.015 34.508 1.00 97.19 97 GLU A N 1
ATOM 751 C CA . GLU A 1 97 ? -16.475 -7.509 34.329 1.00 97.19 97 GLU A CA 1
ATOM 752 C C . GLU A 1 97 ? -15.412 -6.471 34.722 1.00 97.19 97 GLU A C 1
ATOM 754 O O . GLU A 1 97 ? -14.406 -6.821 35.343 1.00 97.19 97 GLU A O 1
ATOM 759 N N . TYR A 1 98 ? -15.605 -5.201 34.346 1.00 97.00 98 TYR A N 1
ATOM 760 C CA . 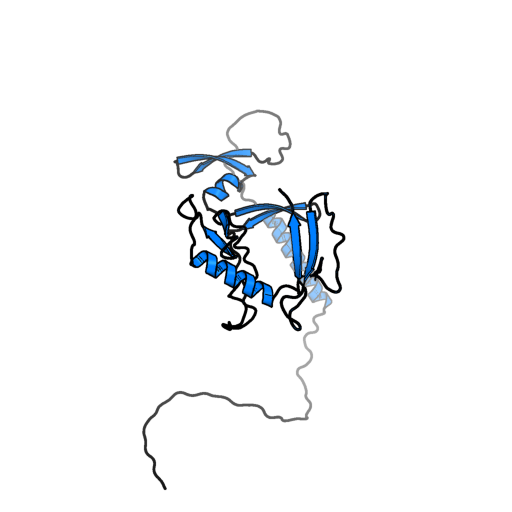TYR A 1 98 ? -14.675 -4.104 34.634 1.00 97.00 98 TYR A CA 1
ATOM 761 C C . TYR A 1 98 ? -15.349 -2.731 34.529 1.00 97.00 98 TYR A C 1
ATOM 763 O O . TYR A 1 98 ? -16.225 -2.520 33.692 1.00 97.00 98 TYR A O 1
ATOM 771 N N . SER A 1 99 ? -14.876 -1.768 35.323 1.00 97.25 99 SER A N 1
ATOM 772 C CA . SER A 1 99 ? -15.315 -0.370 35.241 1.00 97.25 99 SER A CA 1
ATOM 773 C C . SER A 1 99 ? -14.453 0.458 34.283 1.00 97.25 99 SER A C 1
ATOM 775 O O . SER A 1 99 ? -13.249 0.218 34.147 1.00 97.25 99 SER A O 1
ATOM 777 N N . ILE A 1 100 ? -15.046 1.482 33.665 1.00 97.88 100 ILE A N 1
ATOM 778 C CA . ILE A 1 100 ? -14.340 2.546 32.932 1.00 97.88 100 ILE A CA 1
ATOM 779 C C . ILE A 1 100 ? -14.801 3.932 33.400 1.00 97.88 100 ILE A C 1
ATOM 781 O O . ILE A 1 100 ? -15.968 4.116 33.738 1.00 97.88 100 ILE A O 1
ATOM 785 N N . GLY A 1 101 ? -13.904 4.920 33.343 1.00 97.62 101 GLY A N 1
ATOM 786 C CA . GLY A 1 101 ? -14.262 6.321 33.574 1.00 97.62 101 GLY A CA 1
ATOM 787 C C . GLY A 1 101 ? -15.164 6.865 32.461 1.00 97.62 101 GLY A C 1
ATOM 788 O O . GLY A 1 101 ? -14.816 6.812 31.278 1.00 97.62 101 GLY A O 1
ATOM 789 N N . CYS A 1 102 ? -16.315 7.392 32.856 1.00 97.31 102 CYS A N 1
ATOM 790 C CA . CYS A 1 102 ? -17.359 7.993 32.033 1.00 97.31 102 CYS A CA 1
ATOM 791 C C . CYS A 1 102 ? -17.645 9.427 32.501 1.00 97.31 102 CYS A C 1
ATOM 793 O O . CYS A 1 102 ? -17.195 9.851 33.567 1.00 97.31 102 CYS A O 1
ATOM 795 N N . ARG A 1 103 ? -18.424 10.185 31.722 1.00 97.56 103 ARG A N 1
ATOM 796 C CA . ARG A 1 103 ? -18.940 11.499 32.143 1.00 97.56 103 ARG A CA 1
ATOM 797 C C . ARG A 1 103 ? -20.456 11.518 32.148 1.00 97.56 103 ARG A C 1
ATOM 799 O O . ARG A 1 103 ? -21.062 10.924 31.260 1.00 97.56 103 ARG A O 1
ATOM 806 N N . ARG A 1 104 ? -21.057 12.246 33.087 1.00 96.31 104 ARG A N 1
ATOM 807 C CA . ARG A 1 104 ? -22.496 12.531 33.109 1.00 96.31 104 ARG A CA 1
ATOM 808 C C . ARG A 1 104 ? -22.746 14.037 33.050 1.00 96.31 104 ARG A C 1
ATOM 810 O O . ARG A 1 104 ? -22.040 14.807 33.693 1.00 96.31 104 ARG A O 1
ATOM 817 N N . GLU A 1 105 ? -23.753 14.449 32.286 1.00 96.00 105 GLU A N 1
ATOM 818 C CA . GLU A 1 105 ? -24.266 15.825 32.260 1.00 96.00 105 GLU A CA 1
ATOM 819 C C . GLU A 1 105 ? -25.786 15.771 32.476 1.00 96.00 105 GLU A C 1
ATOM 821 O O . GLU A 1 105 ? -26.560 15.504 31.556 1.00 96.00 105 GLU A O 1
ATOM 826 N N . GLY A 1 106 ? -26.224 15.963 33.724 1.00 91.00 106 GLY A N 1
ATOM 827 C CA . GLY A 1 106 ? -27.622 15.741 34.103 1.00 91.00 106 GLY A CA 1
ATOM 828 C C . GLY A 1 106 ? -27.986 14.255 34.041 1.00 91.00 106 GLY A C 1
ATOM 829 O O . GLY A 1 106 ? -27.468 13.467 34.828 1.00 91.00 106 GLY A O 1
ATOM 830 N N . ASP A 1 107 ? -28.867 13.881 33.112 1.00 93.25 107 ASP A N 1
ATOM 831 C CA . ASP A 1 107 ? -29.302 12.490 32.904 1.00 93.25 107 ASP A CA 1
ATOM 832 C C . ASP A 1 107 ? -28.529 11.765 31.775 1.00 93.25 107 ASP A C 1
ATOM 834 O O . ASP A 1 107 ? -28.626 10.544 31.657 1.00 93.25 107 ASP A O 1
ATOM 838 N N . GLU A 1 108 ? -27.751 12.482 30.950 1.00 96.88 108 GLU A N 1
ATOM 839 C CA . GLU A 1 108 ? -27.024 11.915 29.799 1.00 96.88 108 GLU A CA 1
ATOM 840 C C . GLU A 1 108 ? -25.638 11.388 30.210 1.00 96.88 108 GLU A C 1
ATOM 842 O O . GLU A 1 108 ? -24.909 12.066 30.938 1.00 96.88 108 GLU A O 1
ATOM 847 N N . VAL A 1 109 ? -25.248 10.200 29.724 1.00 96.75 109 VAL A N 1
ATOM 848 C CA . VAL A 1 109 ? -23.966 9.547 30.058 1.00 96.75 109 VAL A CA 1
ATOM 849 C C . VAL A 1 109 ? -23.106 9.342 28.811 1.00 96.75 109 VAL A C 1
ATOM 851 O O . VAL A 1 109 ? -23.429 8.555 27.923 1.00 96.75 109 VAL A O 1
ATOM 854 N N . TYR A 1 110 ? -21.946 9.994 28.786 1.00 97.56 110 TYR A N 1
ATOM 855 C CA . TYR A 1 110 ? -20.968 9.912 27.709 1.00 97.56 110 TYR A CA 1
ATOM 856 C C . TYR A 1 110 ? -19.875 8.885 28.025 1.00 97.56 110 TYR A C 1
ATOM 858 O O . TYR A 1 110 ? -19.115 9.027 28.989 1.00 97.56 110 TYR A O 1
ATOM 866 N N . LEU A 1 111 ? -19.747 7.884 27.152 1.00 97.75 111 LEU A N 1
ATOM 867 C CA . LEU A 1 111 ? -18.682 6.884 27.205 1.00 97.75 111 LEU A CA 1
ATOM 868 C C . LEU A 1 111 ? -17.451 7.349 26.400 1.00 97.75 111 LEU A C 1
ATOM 870 O O . LEU A 1 111 ? -17.601 7.929 25.319 1.00 97.75 111 LEU A O 1
ATOM 874 N N . PRO A 1 112 ? -16.216 7.069 26.857 1.00 97.25 112 PRO A N 1
ATOM 875 C CA . PRO A 1 112 ? -15.010 7.484 26.150 1.00 97.25 112 PRO A CA 1
ATOM 876 C C . PRO A 1 112 ? -14.835 6.716 24.830 1.00 97.25 112 PRO A C 1
ATOM 878 O O . PRO A 1 112 ? -14.888 5.485 24.789 1.00 97.25 112 PRO A O 1
ATOM 881 N N . PHE A 1 113 ? -14.535 7.422 23.732 1.00 97.69 113 PHE A N 1
ATOM 882 C CA . PHE A 1 113 ? -14.365 6.776 22.420 1.00 97.69 113 PHE A CA 1
ATOM 883 C C . PHE A 1 113 ? -13.224 5.739 22.388 1.00 97.69 113 PHE A C 1
ATOM 885 O O . PHE A 1 113 ? -13.276 4.788 21.615 1.00 97.69 113 PHE A O 1
ATOM 892 N N . SER A 1 114 ? -12.219 5.859 23.262 1.00 97.00 114 SER A N 1
ATOM 893 C CA . SER A 1 114 ? -11.141 4.869 23.421 1.00 97.00 114 SER A CA 1
ATOM 894 C C . SER A 1 114 ? -11.626 3.487 23.887 1.00 97.00 114 SER A C 1
ATOM 896 O O . SER A 1 114 ? -10.961 2.490 23.591 1.00 97.00 114 SER A O 1
ATOM 898 N N . PHE A 1 115 ? -12.773 3.420 24.573 1.00 97.38 115 PHE A N 1
ATOM 899 C CA . PHE A 1 115 ? -13.507 2.186 24.854 1.00 97.38 115 PHE A CA 1
ATOM 900 C C . PHE A 1 115 ? -14.329 1.763 23.631 1.00 97.38 115 PHE A C 1
ATOM 902 O O . PHE A 1 115 ? -14.122 0.667 23.114 1.00 97.38 115 PHE A O 1
ATOM 909 N N . LEU A 1 116 ? -15.188 2.653 23.112 1.00 97.62 116 LEU A N 1
ATOM 910 C CA . LEU A 1 116 ? -16.113 2.347 22.009 1.00 97.62 116 LEU A CA 1
ATOM 911 C C . LEU A 1 116 ? -15.390 1.803 20.760 1.00 97.62 116 LEU A C 1
ATOM 913 O O . LEU A 1 116 ? -15.828 0.812 20.181 1.00 97.62 116 LEU A O 1
ATOM 917 N N . HIS A 1 117 ? -14.247 2.397 20.400 1.00 96.50 117 HIS A N 1
ATOM 918 C CA . HIS A 1 117 ? -13.354 1.961 19.320 1.00 96.50 117 HIS A CA 1
ATOM 919 C C . HIS A 1 117 ? -12.951 0.483 19.422 1.00 96.50 117 HIS A C 1
ATOM 921 O O . HIS A 1 117 ? -12.917 -0.220 18.416 1.00 96.50 117 HIS A O 1
ATOM 927 N N . LYS A 1 118 ? -12.640 0.017 20.636 1.00 97.06 118 LYS A N 1
ATOM 928 C CA . LYS A 1 118 ? -12.163 -1.347 20.894 1.00 97.06 118 LYS A CA 1
ATOM 929 C C . LYS A 1 118 ? -13.310 -2.328 21.105 1.00 97.06 118 LYS A C 1
ATOM 931 O O . LYS A 1 118 ? -13.216 -3.462 20.663 1.00 97.06 118 LYS A O 1
ATOM 936 N N . TYR A 1 119 ? -14.371 -1.892 21.782 1.00 97.62 119 TYR A N 1
ATOM 937 C CA . TYR A 1 119 ? -15.497 -2.745 22.161 1.00 97.62 119 TYR A CA 1
ATOM 938 C C . TYR A 1 119 ? -16.455 -3.025 20.989 1.00 97.62 119 TYR A C 1
ATOM 940 O O . TYR A 1 119 ? -17.023 -4.108 20.906 1.00 97.62 119 TYR A O 1
ATOM 948 N N . PHE A 1 120 ? -16.608 -2.073 20.060 1.00 97.56 120 PHE A N 1
ATOM 949 C CA . PHE A 1 120 ? -17.481 -2.200 18.883 1.00 97.56 120 PHE A CA 1
ATOM 950 C C . PHE A 1 120 ? -16.723 -2.259 17.541 1.00 97.56 120 PHE A C 1
ATOM 952 O O . PHE A 1 120 ? -17.355 -2.184 16.490 1.00 97.56 120 PHE A O 1
ATOM 959 N N . GLU A 1 121 ? -15.385 -2.333 17.562 1.00 97.44 121 GLU A N 1
ATOM 960 C CA . GLU A 1 121 ? -14.487 -2.323 16.384 1.00 97.44 121 GLU A CA 1
ATOM 961 C C . GLU A 1 121 ? -14.709 -1.155 15.388 1.00 97.44 121 GLU A C 1
ATOM 963 O O . GLU A 1 121 ? -14.316 -1.207 14.221 1.00 97.44 121 GLU A O 1
ATOM 968 N N . ILE A 1 122 ? -15.321 -0.062 15.854 1.00 97.44 122 ILE A N 1
ATOM 969 C CA . ILE A 1 122 ? -15.602 1.150 15.071 1.00 97.44 122 ILE A CA 1
ATOM 970 C C . ILE A 1 122 ? -14.383 2.070 14.967 1.00 97.44 122 ILE A C 1
ATOM 972 O O . ILE A 1 122 ? -13.486 2.047 15.806 1.00 97.44 122 ILE A O 1
ATOM 976 N N . TYR A 1 123 ? -14.373 2.960 13.977 1.00 97.19 123 TYR A N 1
ATOM 977 C CA . TYR A 1 123 ? -13.260 3.866 13.701 1.00 97.19 123 TYR A CA 1
ATOM 978 C C . TYR A 1 123 ? -13.651 5.324 13.920 1.00 97.19 123 TYR A C 1
ATOM 980 O O . TYR A 1 123 ? -14.780 5.734 13.657 1.00 97.19 123 TYR A O 1
ATOM 988 N N . GLY A 1 124 ? -12.688 6.138 14.342 1.00 96.00 124 GLY A N 1
ATOM 989 C CA . GLY A 1 124 ? -12.871 7.579 14.360 1.00 96.00 124 GLY A CA 1
ATOM 990 C C . GLY A 1 124 ? -11.593 8.350 14.647 1.00 96.00 124 GLY A C 1
ATOM 991 O O . GLY A 1 124 ? -10.592 7.781 15.084 1.00 96.00 124 GLY A O 1
ATOM 992 N N . LYS A 1 125 ? -11.617 9.644 14.334 1.00 95.62 125 LYS A N 1
ATOM 993 C CA . LYS A 1 125 ? -10.482 10.569 14.472 1.00 95.62 125 LYS A CA 1
ATOM 994 C C . LYS A 1 125 ? -10.972 12.006 14.611 1.00 95.62 125 LYS A C 1
ATOM 996 O O . LYS A 1 125 ? -12.050 12.341 14.128 1.00 95.62 125 LYS A O 1
ATOM 1001 N N . LEU A 1 126 ? -10.143 12.870 15.188 1.00 95.94 126 LEU A N 1
ATOM 1002 C CA . LEU A 1 126 ? -10.306 14.313 15.027 1.00 95.94 126 LEU A CA 1
ATOM 1003 C C . LEU A 1 126 ? -9.779 14.740 13.648 1.00 95.94 126 LEU A C 1
ATOM 1005 O O . LEU A 1 126 ? -8.782 14.207 13.153 1.00 95.94 126 LEU A O 1
ATOM 1009 N N . ALA A 1 127 ? -10.472 15.681 13.018 1.00 95.25 127 ALA A N 1
ATOM 1010 C CA . ALA A 1 127 ? -10.089 16.305 11.761 1.00 95.25 127 ALA A CA 1
ATOM 1011 C C . ALA A 1 127 ? -10.438 17.798 11.804 1.00 95.25 127 ALA A C 1
ATOM 1013 O O . ALA A 1 127 ? -11.542 18.173 12.204 1.00 95.25 127 ALA A O 1
ATOM 1014 N N . THR A 1 128 ? -9.499 18.648 11.392 1.00 96.44 128 THR A N 1
ATOM 1015 C CA . THR A 1 128 ? -9.673 20.105 11.392 1.00 96.44 128 THR A CA 1
ATOM 1016 C C . THR A 1 128 ? -10.152 20.583 10.022 1.00 96.44 128 THR A C 1
ATOM 1018 O O . THR A 1 128 ? -9.504 20.318 9.009 1.00 96.44 128 THR A O 1
ATOM 1021 N N . TYR A 1 129 ? -11.262 21.318 9.993 1.00 94.50 129 TYR A N 1
ATOM 1022 C CA . TYR A 1 129 ? -11.850 21.928 8.801 1.00 94.50 129 TYR A CA 1
ATOM 1023 C C . TYR A 1 129 ? -12.093 23.413 9.071 1.00 94.50 129 TYR A C 1
ATOM 1025 O O . TYR A 1 129 ? -12.758 23.757 10.043 1.00 94.50 129 TYR A O 1
ATOM 1033 N N . ASP A 1 130 ? -11.526 24.290 8.241 1.00 93.12 130 ASP A N 1
ATOM 1034 C CA . ASP A 1 130 ? -11.681 25.753 8.332 1.00 93.12 130 ASP A CA 1
ATOM 1035 C C . ASP A 1 130 ? -11.373 26.344 9.730 1.00 93.12 130 ASP A C 1
ATOM 1037 O O . ASP A 1 130 ? -11.953 27.339 10.158 1.00 93.12 130 ASP A O 1
ATOM 1041 N N . GLY A 1 131 ? -10.439 25.714 10.455 1.00 93.38 131 GLY A N 1
ATOM 1042 C CA . GLY A 1 131 ? -10.041 26.081 11.822 1.00 93.38 131 GLY A CA 1
ATOM 1043 C C . GLY A 1 131 ? -10.891 25.464 12.942 1.00 93.38 131 GLY A C 1
ATOM 1044 O O . GLY A 1 131 ? -10.541 25.616 14.109 1.00 93.38 131 GLY A O 1
ATOM 1045 N N . LEU A 1 132 ? -11.964 24.740 12.615 1.00 95.06 132 LEU A N 1
ATOM 1046 C CA . LEU A 1 132 ? -12.809 24.016 13.566 1.00 95.06 132 LEU A CA 1
ATOM 1047 C C . LEU A 1 132 ? -12.431 22.532 13.607 1.00 95.06 132 LEU A C 1
ATOM 1049 O O . LEU A 1 132 ? -12.312 21.882 12.568 1.00 95.06 132 LEU A O 1
ATOM 1053 N N . GLU A 1 133 ? -12.290 21.966 14.803 1.00 96.25 133 GLU A N 1
ATOM 1054 C CA . GLU A 1 133 ? -12.136 20.519 14.960 1.00 96.25 133 GLU A CA 1
ATOM 1055 C C . GLU A 1 133 ? -13.489 19.803 14.906 1.00 96.25 133 GLU A C 1
ATOM 1057 O O . GLU A 1 133 ? -14.492 20.260 15.457 1.00 96.25 133 GLU A O 1
ATOM 1062 N N . ARG A 1 134 ? -13.513 18.645 14.245 1.00 96.56 134 ARG A N 1
ATOM 1063 C CA . ARG A 1 134 ? -14.660 17.741 14.185 1.00 96.56 134 ARG A CA 1
ATOM 1064 C C . ARG A 1 134 ? -14.198 16.313 14.428 1.00 96.56 134 ARG A C 1
ATOM 1066 O O . ARG A 1 134 ? -13.205 15.875 13.851 1.00 96.56 134 ARG A O 1
ATOM 1073 N N . PHE A 1 135 ? -14.952 15.571 15.230 1.00 96.81 135 PHE A N 1
ATOM 1074 C CA . PHE A 1 135 ? -14.784 14.128 15.315 1.00 96.81 135 PHE A CA 1
ATOM 1075 C C . PHE A 1 135 ? -15.477 13.447 14.125 1.00 96.81 135 PHE A C 1
ATOM 1077 O O . PHE A 1 135 ? -16.689 13.564 13.952 1.00 96.81 135 PHE A O 1
ATOM 1084 N N . GLU A 1 136 ? -14.710 12.750 13.289 1.00 96.12 136 GLU A N 1
ATOM 1085 C CA . GLU A 1 136 ? -15.235 11.895 12.226 1.00 96.12 136 GLU A CA 1
ATOM 1086 C C . GLU A 1 136 ? -15.425 10.473 12.764 1.00 96.12 136 GLU A C 1
ATOM 1088 O O . GLU A 1 136 ? -14.445 9.802 13.082 1.00 96.12 136 GLU A O 1
ATOM 1093 N N . TRP A 1 137 ? -16.674 10.008 12.832 1.00 96.06 137 TRP A N 1
ATOM 1094 C CA . TRP A 1 137 ? -17.043 8.626 13.159 1.00 96.06 137 TRP A CA 1
ATOM 1095 C C . TRP A 1 137 ? -17.245 7.813 11.873 1.00 96.06 137 TRP A C 1
ATOM 1097 O O . TRP A 1 137 ? -17.888 8.283 10.934 1.00 96.06 137 TRP A O 1
ATOM 1107 N N . SER A 1 138 ? -16.767 6.567 11.834 1.00 96.44 138 SER A N 1
ATOM 1108 C CA . SER A 1 138 ? -17.106 5.597 10.788 1.00 96.44 138 SER A CA 1
ATOM 1109 C C . SER A 1 138 ? -17.221 4.181 11.346 1.00 96.44 138 SER A C 1
ATOM 1111 O O . SER A 1 138 ? -16.341 3.700 12.054 1.00 96.44 138 SER A O 1
ATOM 1113 N N . HIS A 1 139 ? -18.269 3.461 10.949 1.00 96.44 139 HIS A N 1
ATOM 1114 C CA . HIS A 1 139 ? -18.429 2.046 11.296 1.00 96.44 139 HIS A CA 1
ATOM 1115 C C . HIS A 1 139 ? -17.433 1.128 10.551 1.00 96.44 139 HIS A C 1
ATOM 1117 O O . HIS A 1 139 ? -17.218 -0.005 10.959 1.00 96.44 139 HIS A O 1
ATOM 1123 N N . SER A 1 140 ? -16.791 1.604 9.475 1.00 94.56 140 SER A N 1
ATOM 1124 C CA . SER A 1 140 ? -15.829 0.813 8.692 1.00 94.56 140 SER A CA 1
ATOM 1125 C C . SER A 1 140 ? -14.768 1.672 7.995 1.00 94.56 140 SER A C 1
ATOM 1127 O O . SER A 1 140 ? -15.046 2.799 7.582 1.00 94.56 140 SER A O 1
ATOM 1129 N N . TYR A 1 141 ? -13.571 1.120 7.775 1.00 89.69 141 TYR A N 1
ATOM 1130 C CA . TYR A 1 141 ? -12.494 1.778 7.016 1.00 89.69 141 TYR A CA 1
ATOM 1131 C C . TYR A 1 141 ? -12.603 1.599 5.487 1.00 89.69 141 TYR A C 1
ATOM 1133 O O . TYR A 1 141 ? -12.054 2.396 4.725 1.00 89.69 141 TYR A O 1
ATOM 1141 N N . GLY A 1 142 ? -13.288 0.548 5.023 1.00 87.69 142 GLY A N 1
ATOM 1142 C CA . GLY A 1 142 ? -13.425 0.233 3.599 1.00 87.69 142 GLY A CA 1
ATOM 1143 C C . GLY A 1 142 ? -14.304 1.236 2.844 1.00 87.69 142 GLY A C 1
ATOM 1144 O O . GLY A 1 142 ? -15.318 1.701 3.358 1.00 87.69 142 GLY A O 1
ATOM 1145 N N . ARG A 1 143 ? -13.942 1.541 1.591 1.00 90.50 143 ARG A N 1
ATOM 1146 C CA . ARG A 1 143 ? -14.758 2.345 0.664 1.00 90.50 143 ARG A CA 1
ATOM 1147 C C . ARG A 1 143 ? -15.122 1.523 -0.568 1.00 90.50 143 ARG A C 1
ATOM 1149 O O . ARG A 1 143 ? -14.259 0.877 -1.157 1.00 90.50 143 ARG A O 1
ATOM 1156 N N . VAL A 1 144 ? -16.390 1.574 -0.971 1.00 93.00 144 VAL A N 1
ATOM 1157 C CA . VAL A 1 144 ? -16.883 0.884 -2.170 1.00 93.00 144 VAL A CA 1
ATOM 1158 C C . VAL A 1 144 ? -16.455 1.651 -3.421 1.00 93.00 144 VAL A C 1
ATOM 1160 O O . VAL A 1 144 ? -16.776 2.831 -3.582 1.00 93.00 144 VAL A O 1
ATOM 1163 N N . TYR A 1 145 ? -15.751 0.978 -4.331 1.00 91.81 145 TYR A N 1
ATOM 1164 C CA . TYR A 1 145 ? -15.487 1.521 -5.660 1.00 91.81 145 TYR A CA 1
ATOM 1165 C C . TYR A 1 145 ? -16.764 1.497 -6.501 1.00 91.81 145 TYR A C 1
ATOM 1167 O O . TYR A 1 145 ? -17.407 0.457 -6.623 1.00 91.81 145 TYR A O 1
ATOM 1175 N N . HIS A 1 146 ? -17.112 2.635 -7.095 1.00 92.19 146 HIS A N 1
ATOM 1176 C CA . HIS A 1 146 ? -18.298 2.779 -7.934 1.00 92.19 146 HIS A CA 1
ATOM 1177 C C . HIS A 1 146 ? -17.897 2.585 -9.408 1.00 92.19 146 HIS A C 1
ATOM 1179 O O . HIS A 1 146 ? -17.136 3.405 -9.928 1.00 92.19 146 HIS A O 1
ATOM 1185 N N . PRO A 1 147 ? -18.351 1.516 -10.097 1.00 92.81 147 PRO A N 1
ATOM 1186 C CA . PRO A 1 147 ? -17.912 1.232 -11.460 1.00 92.81 147 PRO A CA 1
ATOM 1187 C C . PRO A 1 147 ? -18.326 2.324 -12.451 1.00 92.81 147 PRO A C 1
ATOM 1189 O O . PRO A 1 147 ? -19.499 2.676 -12.553 1.00 92.81 147 PRO A O 1
ATOM 1192 N N . LYS A 1 148 ? -17.363 2.803 -13.246 1.00 89.94 148 LYS A N 1
ATOM 1193 C CA . LYS A 1 148 ? -17.562 3.824 -14.295 1.00 89.94 148 LYS A CA 1
ATOM 1194 C C . LYS A 1 148 ? -18.405 3.325 -15.486 1.00 89.94 148 LYS A C 1
ATOM 1196 O O . LYS A 1 148 ? -18.780 4.111 -16.349 1.00 89.94 148 LYS A O 1
ATOM 1201 N N . GLY A 1 149 ? -18.679 2.021 -15.555 1.00 92.38 149 GLY A N 1
ATOM 1202 C CA . GLY A 1 149 ? -19.432 1.363 -16.621 1.00 92.38 149 GLY A CA 1
ATOM 1203 C C . GLY A 1 149 ? -19.450 -0.160 -16.455 1.00 92.38 149 GLY A C 1
ATOM 1204 O O . GLY A 1 149 ? -19.039 -0.691 -15.421 1.00 92.38 149 GLY A O 1
ATOM 1205 N N . LYS A 1 150 ? -19.916 -0.877 -17.486 1.00 96.94 150 LYS A N 1
ATOM 1206 C CA . LYS A 1 150 ? -19.839 -2.346 -17.549 1.00 96.94 150 LYS A CA 1
ATOM 1207 C C . LYS A 1 150 ? -18.378 -2.792 -17.703 1.00 96.94 150 LYS A C 1
ATOM 1209 O O . LYS A 1 150 ? -17.629 -2.176 -18.452 1.00 96.94 150 LYS A O 1
ATOM 1214 N N . TYR A 1 151 ? -17.998 -3.880 -17.032 1.00 97.12 151 TYR A N 1
ATOM 1215 C CA . TYR A 1 151 ? -16.655 -4.456 -17.142 1.00 97.12 151 TYR A CA 1
ATOM 1216 C C . TYR A 1 151 ? -16.340 -4.961 -18.564 1.00 97.12 151 TYR A C 1
ATOM 1218 O O . TYR A 1 151 ? -17.152 -5.663 -19.174 1.00 97.12 151 TYR A O 1
ATOM 1226 N N . ASP A 1 152 ? -15.137 -4.638 -19.042 1.00 96.75 152 ASP A N 1
ATOM 1227 C CA . ASP A 1 152 ? -14.496 -5.171 -20.248 1.00 96.75 152 ASP A CA 1
ATOM 1228 C C . ASP A 1 152 ? -13.174 -5.846 -19.825 1.00 96.75 152 ASP A C 1
ATOM 1230 O O . ASP A 1 152 ? -12.372 -5.199 -19.147 1.00 96.75 152 ASP A O 1
ATOM 1234 N N . PRO A 1 153 ? -12.898 -7.104 -20.222 1.00 97.38 153 PRO A N 1
ATOM 1235 C CA . PRO A 1 153 ? -11.599 -7.754 -20.021 1.00 97.38 153 PRO A CA 1
ATOM 1236 C C . PRO A 1 153 ? -10.376 -7.011 -20.593 1.00 97.38 153 PRO A C 1
ATOM 1238 O O . PRO A 1 153 ? -9.254 -7.358 -20.234 1.00 97.38 153 PRO A O 1
ATOM 1241 N N . ARG A 1 154 ? -10.562 -6.016 -21.474 1.00 97.25 154 ARG A N 1
ATOM 1242 C CA . ARG A 1 154 ? -9.510 -5.106 -21.981 1.00 97.25 154 ARG A CA 1
ATOM 1243 C C . ARG A 1 154 ? -9.469 -3.739 -21.279 1.00 97.25 154 ARG A C 1
ATOM 1245 O O . ARG A 1 154 ? -8.719 -2.864 -21.701 1.00 97.25 154 ARG A O 1
ATOM 1252 N N . GLY A 1 155 ? -10.307 -3.527 -20.267 1.00 96.62 155 GLY A N 1
ATOM 1253 C CA . GLY A 1 155 ? -10.364 -2.296 -19.480 1.00 96.62 155 GLY A CA 1
ATOM 1254 C C . GLY A 1 155 ? -9.623 -2.396 -18.143 1.00 96.62 155 GLY A C 1
ATOM 1255 O O . GLY A 1 155 ? -8.922 -3.366 -17.856 1.00 96.62 155 GLY A O 1
ATOM 1256 N N . VAL A 1 156 ? -9.825 -1.384 -17.296 1.00 97.00 156 VAL A N 1
ATOM 1257 C CA . VAL A 1 156 ? -9.336 -1.349 -15.906 1.00 97.00 156 VAL A CA 1
ATOM 1258 C C . VAL A 1 156 ? -9.786 -2.594 -15.135 1.00 97.00 156 VAL A C 1
ATOM 1260 O O . VAL A 1 156 ? -10.960 -2.976 -15.165 1.00 97.00 156 VAL A O 1
ATOM 1263 N N . PHE A 1 157 ? -8.866 -3.211 -14.388 1.00 97.69 157 PHE A N 1
ATOM 1264 C CA . PHE A 1 157 ? -9.178 -4.387 -13.583 1.00 97.69 157 PHE A CA 1
ATOM 1265 C C . PHE A 1 157 ? -9.895 -3.982 -12.286 1.00 97.69 157 PHE A C 1
ATOM 1267 O O . PHE A 1 157 ? -9.275 -3.693 -11.261 1.00 97.69 157 PHE A O 1
ATOM 1274 N N . MET A 1 158 ? -11.229 -3.945 -12.349 1.00 96.25 158 MET A N 1
ATOM 1275 C CA . MET A 1 158 ? -12.131 -3.520 -11.271 1.00 96.25 158 MET A CA 1
ATOM 1276 C C . MET A 1 158 ? -11.804 -2.118 -10.727 1.00 96.25 158 MET A C 1
ATOM 1278 O O . MET A 1 158 ? -12.298 -1.129 -11.254 1.00 96.25 158 MET A O 1
ATOM 1282 N N . TYR A 1 159 ? -10.987 -2.040 -9.673 1.00 95.88 159 TYR A N 1
ATOM 1283 C CA . TYR A 1 159 ? -10.592 -0.814 -8.973 1.00 95.88 159 TYR A CA 1
ATOM 1284 C C . TYR A 1 159 ? -9.068 -0.702 -8.785 1.00 95.88 159 TYR A C 1
ATOM 1286 O O . TYR A 1 159 ? -8.597 0.168 -8.048 1.00 95.88 159 TYR A O 1
ATOM 1294 N N . PHE A 1 160 ? -8.289 -1.564 -9.457 1.00 97.62 160 PHE A N 1
ATOM 1295 C CA . PHE A 1 160 ? -6.831 -1.662 -9.312 1.00 97.62 160 PHE A CA 1
ATOM 1296 C C . PHE A 1 160 ? -6.068 -0.455 -9.887 1.00 97.62 160 PHE A C 1
ATOM 1298 O O . PHE A 1 160 ? -4.878 -0.323 -9.614 1.00 97.62 160 PHE A O 1
ATOM 1305 N N . GLU A 1 161 ? -6.740 0.469 -10.586 1.00 95.75 161 GLU A N 1
ATOM 1306 C CA . GLU A 1 161 ? -6.221 1.826 -10.843 1.00 95.75 161 GLU A CA 1
ATOM 1307 C C . GLU A 1 161 ? -5.758 2.506 -9.530 1.00 95.75 161 GLU A C 1
ATOM 1309 O O . GLU A 1 161 ? -4.742 3.190 -9.506 1.00 95.75 161 GLU A O 1
ATOM 1314 N N . ASN A 1 162 ? -6.421 2.209 -8.403 1.00 95.62 162 ASN A N 1
ATOM 1315 C CA . ASN A 1 162 ? -6.094 2.729 -7.070 1.00 95.62 162 ASN A CA 1
ATOM 1316 C C . ASN A 1 162 ? -5.135 1.824 -6.264 1.00 95.62 162 ASN A C 1
ATOM 1318 O O . ASN A 1 162 ? -4.953 2.039 -5.064 1.00 95.62 162 ASN A O 1
ATOM 1322 N N . TYR A 1 163 ? -4.577 0.759 -6.854 1.00 96.44 163 TYR A N 1
ATOM 1323 C CA . TYR A 1 163 ? -3.733 -0.198 -6.132 1.00 96.44 163 TYR A CA 1
ATOM 1324 C C . TYR A 1 163 ? -2.240 0.082 -6.306 1.00 96.44 163 TYR A C 1
ATOM 1326 O O . TYR A 1 163 ? -1.655 -0.068 -7.379 1.00 96.44 163 TYR A O 1
ATOM 1334 N N . ASN A 1 164 ? -1.611 0.399 -5.177 1.00 97.69 164 ASN A N 1
ATOM 1335 C CA . ASN A 1 164 ? -0.173 0.299 -4.983 1.00 97.69 164 ASN A CA 1
ATOM 1336 C C . ASN A 1 164 ? 0.071 -1.066 -4.318 1.00 97.69 164 ASN A C 1
ATOM 1338 O O . ASN A 1 164 ? -0.421 -1.335 -3.215 1.00 97.69 164 ASN A O 1
ATOM 1342 N N . VAL A 1 165 ? 0.734 -1.980 -5.022 1.00 98.06 165 VAL A N 1
ATOM 1343 C CA . VAL A 1 165 ? 1.012 -3.350 -4.550 1.00 98.06 165 VAL A CA 1
ATOM 1344 C C . VAL A 1 165 ? 2.411 -3.411 -3.949 1.00 98.06 165 VAL A C 1
ATOM 1346 O O . VAL A 1 165 ? 2.597 -3.988 -2.883 1.00 98.06 165 VAL A O 1
ATOM 1349 N N . GLU A 1 166 ? 3.341 -2.744 -4.621 1.00 97.31 166 GLU A N 1
ATOM 1350 C CA . GLU A 1 166 ? 4.752 -2.517 -4.334 1.00 97.31 166 GLU A CA 1
ATOM 1351 C C . GLU A 1 166 ? 5.041 -1.808 -3.001 1.00 97.31 166 GLU A C 1
ATOM 1353 O O . GLU A 1 166 ? 6.106 -2.020 -2.435 1.00 97.31 166 GLU A O 1
ATOM 1358 N N . VAL A 1 167 ? 4.093 -1.027 -2.465 1.00 97.62 167 VAL A N 1
ATOM 1359 C CA . VAL A 1 167 ? 4.241 -0.298 -1.182 1.00 97.62 167 VAL A CA 1
ATOM 1360 C C . VAL A 1 167 ? 3.739 -1.070 0.045 1.00 97.62 167 VAL A C 1
ATOM 1362 O O . VAL A 1 167 ? 3.694 -0.521 1.140 1.00 97.62 167 VAL A O 1
ATOM 1365 N N . ARG A 1 168 ? 3.276 -2.314 -0.125 1.00 97.50 168 ARG A N 1
ATOM 1366 C CA . ARG A 1 168 ? 2.728 -3.130 0.972 1.00 97.50 168 ARG A CA 1
ATOM 1367 C C . ARG A 1 168 ? 3.867 -3.817 1.718 1.00 97.50 168 ARG A C 1
ATOM 1369 O O . ARG A 1 168 ? 4.685 -4.452 1.068 1.00 97.50 168 ARG A O 1
ATOM 1376 N N . ASP A 1 169 ? 3.832 -3.847 3.049 1.00 97.50 169 ASP A N 1
ATOM 1377 C CA . ASP A 1 169 ? 4.903 -4.408 3.907 1.00 97.50 169 ASP A CA 1
ATOM 1378 C C . ASP A 1 169 ? 5.271 -5.877 3.600 1.00 97.50 169 ASP A C 1
ATOM 1380 O O . ASP A 1 169 ? 6.380 -6.335 3.867 1.00 97.50 169 ASP A O 1
ATOM 1384 N N . ARG A 1 170 ? 4.339 -6.626 2.993 1.00 97.75 170 ARG A N 1
ATOM 1385 C CA . ARG A 1 170 ? 4.547 -7.995 2.482 1.00 97.75 170 ARG A CA 1
ATOM 1386 C C . ARG A 1 170 ? 5.178 -8.075 1.079 1.00 97.75 170 ARG A C 1
ATOM 1388 O O . ARG A 1 170 ? 5.136 -9.139 0.459 1.00 97.75 170 ARG A O 1
ATOM 1395 N N . VAL A 1 171 ? 5.684 -6.970 0.532 1.00 98.06 171 VAL A N 1
ATOM 1396 C CA . VAL A 1 171 ? 6.618 -6.919 -0.605 1.00 98.06 171 VAL A CA 1
ATOM 1397 C C . VAL A 1 171 ? 8.009 -6.675 -0.032 1.00 98.06 171 VAL A C 1
ATOM 1399 O O . VAL A 1 171 ? 8.275 -5.626 0.540 1.00 98.06 171 VAL A O 1
ATOM 1402 N N . LYS A 1 172 ? 8.916 -7.634 -0.221 1.00 97.81 172 LYS A N 1
ATOM 1403 C CA . LYS A 1 172 ? 10.318 -7.513 0.200 1.00 97.81 172 LYS A CA 1
ATOM 1404 C C . LYS A 1 172 ? 11.094 -6.547 -0.696 1.00 97.81 172 LYS A C 1
ATOM 1406 O O . LYS A 1 172 ? 11.895 -5.751 -0.221 1.00 97.81 172 LYS A O 1
ATOM 1411 N N . CYS A 1 173 ? 10.859 -6.664 -2.000 1.00 97.19 173 CYS A N 1
ATOM 1412 C CA . CYS A 1 173 ? 11.392 -5.829 -3.071 1.00 97.19 173 CYS A CA 1
ATOM 1413 C C . CYS A 1 173 ? 10.710 -6.208 -4.399 1.00 97.19 173 CYS A C 1
ATOM 1415 O O . CYS A 1 173 ? 9.991 -7.210 -4.477 1.00 97.19 173 CYS A O 1
ATOM 1417 N N . VAL A 1 174 ? 10.983 -5.443 -5.458 1.00 98.25 174 VAL A N 1
ATOM 1418 C CA . VAL A 1 174 ? 10.846 -5.921 -6.842 1.00 98.25 174 VAL A CA 1
ATOM 1419 C C . VAL A 1 174 ? 12.153 -6.618 -7.230 1.00 98.25 174 VAL A C 1
ATOM 1421 O O . VAL A 1 174 ? 13.234 -6.079 -6.994 1.00 98.25 174 VAL A O 1
ATOM 1424 N N . SER A 1 175 ? 12.065 -7.822 -7.796 1.00 97.94 175 SER A N 1
ATOM 1425 C CA . SER A 1 175 ? 13.223 -8.588 -8.263 1.00 97.94 175 SER A CA 1
ATOM 1426 C C . SER A 1 175 ? 13.922 -7.862 -9.413 1.00 97.94 175 SER A C 1
ATOM 1428 O O . SER A 1 175 ? 13.291 -7.554 -10.422 1.00 97.94 175 SER A O 1
ATOM 1430 N N . ALA A 1 176 ? 15.228 -7.619 -9.289 1.00 96.88 176 ALA A N 1
ATOM 1431 C CA . ALA A 1 176 ? 16.016 -6.977 -10.345 1.00 96.88 176 ALA A CA 1
ATOM 1432 C C . ALA A 1 176 ? 16.203 -7.871 -11.587 1.00 96.88 176 ALA A C 1
ATOM 1434 O O . ALA A 1 176 ? 16.436 -7.354 -12.676 1.00 96.88 176 ALA A O 1
ATOM 1435 N N . THR A 1 177 ? 16.096 -9.195 -11.427 1.00 97.50 177 THR A N 1
ATOM 1436 C CA . THR A 1 177 ? 16.205 -10.172 -12.523 1.00 97.50 177 THR A CA 1
ATOM 1437 C C . THR A 1 177 ? 14.867 -10.373 -13.233 1.00 97.50 177 THR A C 1
ATOM 1439 O O . THR A 1 177 ? 14.822 -10.364 -14.457 1.00 97.50 177 THR A O 1
ATOM 1442 N N . GLU A 1 178 ? 13.777 -10.513 -12.470 1.00 97.88 178 GLU A N 1
ATOM 1443 C CA . GLU A 1 178 ? 12.460 -10.906 -13.004 1.00 97.88 178 GLU A CA 1
ATOM 1444 C C . GLU A 1 178 ? 11.476 -9.730 -13.175 1.00 97.88 178 GLU A C 1
ATOM 1446 O O . GLU A 1 178 ? 10.402 -9.895 -13.745 1.00 97.88 178 GLU A O 1
ATOM 1451 N N . GLY A 1 179 ? 11.782 -8.544 -12.638 1.00 98.06 179 GLY A N 1
ATOM 1452 C CA . GLY A 1 179 ? 10.920 -7.354 -12.714 1.00 98.06 179 GLY A CA 1
ATOM 1453 C C . GLY A 1 179 ? 9.624 -7.416 -11.888 1.00 98.06 179 GLY A C 1
ATOM 1454 O O . GLY A 1 179 ? 8.778 -6.531 -12.016 1.00 98.06 179 GLY A O 1
ATOM 1455 N N . VAL A 1 180 ? 9.448 -8.436 -11.040 1.00 98.56 180 VAL A N 1
ATOM 1456 C CA . VAL A 1 180 ? 8.204 -8.716 -10.292 1.00 98.56 180 VAL A CA 1
ATOM 1457 C C . VAL A 1 180 ? 8.414 -8.747 -8.767 1.00 98.56 180 VAL A C 1
ATOM 1459 O O . VAL A 1 180 ? 9.531 -9.012 -8.313 1.00 98.56 180 VAL A O 1
ATOM 1462 N N . PRO A 1 181 ? 7.379 -8.474 -7.944 1.00 98.50 181 PRO A N 1
ATOM 1463 C CA . PRO A 1 181 ? 7.510 -8.435 -6.486 1.00 98.50 181 PRO A CA 1
ATOM 1464 C C . PRO A 1 181 ? 7.814 -9.802 -5.854 1.00 98.50 181 PRO A C 1
ATOM 1466 O O . PRO A 1 181 ? 7.213 -10.820 -6.204 1.00 98.50 181 PRO A O 1
ATOM 1469 N N . ILE A 1 182 ? 8.694 -9.788 -4.851 1.00 98.31 182 ILE A N 1
ATOM 1470 C CA . ILE A 1 182 ? 8.982 -10.914 -3.953 1.00 98.31 182 ILE A CA 1
ATOM 1471 C C . ILE A 1 182 ? 8.157 -10.748 -2.669 1.00 98.31 182 ILE A C 1
ATOM 1473 O O . ILE A 1 182 ? 8.169 -9.682 -2.049 1.00 98.31 182 ILE A O 1
ATOM 1477 N N . SER A 1 183 ? 7.454 -11.803 -2.260 1.00 98.44 183 SER A N 1
ATOM 1478 C CA . SER A 1 183 ? 6.554 -11.819 -1.105 1.00 98.44 183 SER A CA 1
ATOM 1479 C C . SER A 1 183 ? 7.227 -12.289 0.171 1.00 98.44 183 SER A C 1
ATOM 1481 O O . SER A 1 183 ? 8.014 -13.229 0.138 1.00 98.44 183 SER A O 1
ATOM 1483 N N . THR A 1 184 ? 6.832 -11.712 1.303 1.00 98.12 184 THR A N 1
ATOM 1484 C CA . THR A 1 184 ? 7.183 -12.178 2.661 1.00 98.12 184 THR A CA 1
ATOM 1485 C C . THR A 1 184 ? 5.965 -12.616 3.476 1.00 98.12 184 THR A C 1
ATOM 1487 O O . THR A 1 184 ? 6.072 -12.834 4.678 1.00 98.12 184 THR A O 1
ATOM 1490 N N . GLN A 1 185 ? 4.793 -12.768 2.843 1.00 96.50 185 GLN A N 1
ATOM 1491 C CA . GLN A 1 185 ? 3.502 -12.903 3.537 1.00 96.50 185 GLN A CA 1
ATOM 1492 C C . GLN A 1 185 ? 3.398 -14.096 4.506 1.00 96.50 185 GLN A C 1
ATOM 1494 O O . GLN A 1 185 ? 2.622 -14.032 5.458 1.00 96.50 185 GLN A O 1
ATOM 1499 N N . TRP A 1 186 ? 4.159 -15.165 4.264 1.00 96.31 186 TRP A N 1
ATOM 1500 C CA . TRP A 1 186 ? 4.178 -16.372 5.105 1.00 96.31 186 TRP A CA 1
ATOM 1501 C C . TRP A 1 186 ? 5.590 -16.788 5.544 1.00 96.31 186 TRP A C 1
ATOM 1503 O O . TRP A 1 186 ? 5.731 -17.612 6.438 1.00 96.31 186 TRP A O 1
ATOM 1513 N N . GLU A 1 187 ? 6.637 -16.220 4.935 1.00 95.81 187 GLU A N 1
ATOM 1514 C CA . GLU A 1 187 ? 8.030 -16.630 5.131 1.00 95.81 187 GLU A CA 1
ATOM 1515 C C . GLU A 1 187 ? 8.965 -15.425 4.929 1.00 95.81 187 GLU A C 1
ATOM 1517 O O . GLU A 1 187 ? 8.890 -14.734 3.912 1.00 95.81 187 GLU A O 1
ATOM 1522 N N . SER A 1 188 ? 9.887 -15.173 5.861 1.00 95.88 188 SER A N 1
ATOM 1523 C CA . SER A 1 188 ? 10.791 -14.005 5.820 1.00 95.88 188 SER A CA 1
ATOM 1524 C C . SER A 1 188 ? 11.895 -14.100 4.753 1.00 95.88 188 SER A C 1
ATOM 1526 O O . SER A 1 188 ? 12.434 -13.079 4.303 1.00 95.88 188 SER A O 1
ATOM 1528 N N . GLN A 1 189 ? 12.220 -15.318 4.311 1.00 96.19 189 GLN A N 1
ATOM 1529 C CA . GLN A 1 189 ? 13.218 -15.596 3.273 1.00 96.19 189 GLN A CA 1
ATOM 1530 C C . GLN A 1 189 ? 12.879 -14.934 1.929 1.00 96.19 189 GLN A C 1
ATOM 1532 O O . GLN A 1 189 ? 13.762 -14.345 1.301 1.00 96.19 189 GLN A O 1
ATOM 1537 N N . GLY A 1 190 ? 11.593 -14.862 1.585 1.00 97.44 190 GLY A N 1
ATOM 1538 C CA . GLY A 1 190 ? 11.096 -14.238 0.364 1.00 97.44 190 GLY A CA 1
ATOM 1539 C C . GLY A 1 190 ? 10.848 -15.252 -0.754 1.00 97.44 190 GLY A C 1
ATOM 1540 O O . GLY A 1 190 ? 11.741 -16.024 -1.090 1.00 97.44 190 GLY A O 1
ATOM 1541 N N . TYR A 1 191 ? 9.657 -15.228 -1.352 1.00 98.12 191 TYR A N 1
ATOM 1542 C CA . TYR A 1 191 ? 9.271 -16.119 -2.454 1.00 98.12 191 TYR A CA 1
ATOM 1543 C C . TYR A 1 191 ? 8.420 -15.399 -3.509 1.00 98.12 191 TYR A C 1
ATOM 1545 O O . TYR A 1 191 ? 7.764 -14.393 -3.232 1.00 98.12 191 TYR A O 1
ATOM 1553 N N . TYR A 1 192 ? 8.396 -15.916 -4.737 1.00 98.38 192 TYR A N 1
ATOM 1554 C CA . TYR A 1 192 ? 7.510 -15.409 -5.787 1.00 98.38 192 TYR A CA 1
ATOM 1555 C C . TYR A 1 192 ? 6.072 -15.873 -5.530 1.00 98.38 192 TYR A C 1
ATOM 1557 O O . TYR A 1 192 ? 5.776 -17.060 -5.629 1.00 98.38 192 TYR A O 1
ATOM 1565 N N . TYR A 1 193 ? 5.168 -14.944 -5.198 1.00 98.31 193 TYR A N 1
ATOM 1566 C CA . TYR A 1 193 ? 3.760 -15.259 -4.936 1.00 98.31 193 TYR A CA 1
ATOM 1567 C C . TYR A 1 193 ? 2.881 -14.881 -6.143 1.00 98.31 193 TYR A C 1
ATOM 1569 O O . TYR A 1 193 ? 2.654 -13.684 -6.360 1.00 98.31 193 TYR A O 1
ATOM 1577 N N . PRO A 1 194 ? 2.336 -15.846 -6.917 1.00 98.44 194 PRO A N 1
ATOM 1578 C CA . PRO A 1 194 ? 1.633 -15.552 -8.170 1.00 98.44 194 PRO A CA 1
ATOM 1579 C C . PRO A 1 194 ? 0.483 -14.550 -8.025 1.00 98.44 194 PRO A C 1
ATOM 1581 O O . PRO A 1 194 ? 0.338 -13.661 -8.858 1.00 98.44 194 PRO A O 1
ATOM 1584 N N . THR A 1 195 ? -0.280 -14.613 -6.930 1.00 98.31 195 THR A N 1
ATOM 1585 C CA . THR A 1 195 ? -1.375 -13.670 -6.643 1.00 98.31 195 THR A CA 1
ATOM 1586 C C . THR A 1 195 ? -0.885 -12.226 -6.493 1.00 98.31 195 THR A C 1
ATOM 1588 O O . THR A 1 195 ? -1.561 -11.296 -6.923 1.00 98.31 195 THR A O 1
ATOM 1591 N N . GLN A 1 196 ? 0.289 -12.010 -5.891 1.00 98.44 196 GLN A N 1
ATOM 1592 C CA . GLN A 1 196 ? 0.869 -10.673 -5.716 1.00 98.44 196 GLN A CA 1
ATOM 1593 C C . GLN A 1 196 ? 1.471 -10.146 -7.022 1.00 98.44 196 GLN A C 1
ATOM 1595 O O . GLN A 1 196 ? 1.290 -8.974 -7.342 1.00 98.44 196 GLN A O 1
ATOM 1600 N N . ILE A 1 197 ? 2.115 -11.023 -7.797 1.00 98.69 197 ILE A N 1
ATOM 1601 C CA . ILE A 1 197 ? 2.674 -10.713 -9.119 1.00 98.69 197 ILE A CA 1
ATOM 1602 C C . ILE A 1 197 ? 1.551 -10.338 -10.100 1.00 98.69 197 ILE A C 1
ATOM 1604 O O . ILE A 1 197 ? 1.627 -9.303 -10.760 1.00 98.69 197 ILE A O 1
ATOM 1608 N N . ALA A 1 198 ? 0.460 -11.110 -10.124 1.00 98.75 198 ALA A N 1
ATOM 1609 C CA . ALA A 1 198 ? -0.726 -10.802 -10.918 1.00 98.75 198 ALA A CA 1
ATOM 1610 C C . ALA A 1 198 ? -1.391 -9.486 -10.479 1.00 98.75 198 ALA A C 1
ATOM 1612 O O . ALA A 1 198 ? -1.739 -8.671 -11.329 1.00 98.75 198 ALA A O 1
ATOM 1613 N N . GLN A 1 199 ? -1.523 -9.231 -9.169 1.00 98.56 199 GLN A N 1
ATOM 1614 C CA . GLN A 1 199 ? -2.053 -7.952 -8.672 1.00 98.56 199 GLN A CA 1
ATOM 1615 C C . GLN A 1 199 ? -1.196 -6.756 -9.109 1.00 98.56 199 GLN A C 1
ATOM 1617 O O . GLN A 1 199 ? -1.763 -5.750 -9.520 1.00 98.56 199 GLN A O 1
ATOM 1622 N N . PHE A 1 200 ? 0.134 -6.875 -9.055 1.00 98.69 200 PHE A N 1
ATOM 1623 C CA . PHE A 1 200 ? 1.085 -5.842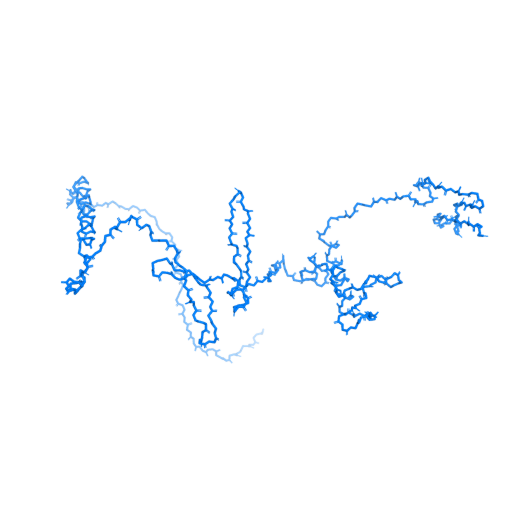 -9.482 1.00 98.69 200 PHE A CA 1
ATOM 1624 C C . PHE A 1 200 ? 0.991 -5.557 -10.991 1.00 98.69 200 PHE A C 1
ATOM 1626 O O . PHE A 1 200 ? 0.874 -4.403 -11.399 1.00 98.69 200 PHE A O 1
ATOM 1633 N N . GLY A 1 201 ? 0.944 -6.601 -11.826 1.00 98.62 201 GLY A N 1
ATOM 1634 C CA . GLY A 1 201 ? 0.730 -6.441 -13.268 1.00 98.62 201 GLY A CA 1
ATOM 1635 C C . GLY A 1 201 ? -0.617 -5.786 -13.596 1.00 98.62 201 GLY A C 1
ATOM 1636 O O . GLY A 1 201 ? -0.676 -4.854 -14.396 1.00 98.62 201 GLY A O 1
ATOM 1637 N N . LEU A 1 202 ? -1.699 -6.218 -12.939 1.00 98.69 202 LEU A N 1
ATOM 1638 C CA . LEU A 1 202 ? -3.050 -5.691 -13.162 1.00 98.69 202 LEU A CA 1
ATOM 1639 C C . LEU A 1 202 ? -3.234 -4.252 -12.652 1.00 98.69 202 LEU A C 1
ATOM 1641 O O . LEU A 1 202 ? -4.009 -3.504 -13.254 1.00 98.69 202 LEU A O 1
ATOM 1645 N N . SER A 1 203 ? -2.535 -3.831 -11.591 1.00 98.44 203 SER A N 1
ATOM 1646 C CA . SER A 1 203 ? -2.559 -2.434 -11.140 1.00 98.44 203 SER A CA 1
ATOM 1647 C C . SER A 1 203 ? -1.758 -1.518 -12.060 1.00 98.44 203 SER A C 1
ATOM 1649 O O . SER A 1 203 ? -2.287 -0.487 -12.467 1.00 98.44 203 SER A O 1
ATOM 1651 N N . HIS A 1 204 ? -0.551 -1.906 -12.484 1.00 98.44 204 HIS A N 1
ATOM 1652 C CA . HIS A 1 204 ? 0.208 -1.133 -13.475 1.00 98.44 204 HIS A CA 1
ATOM 1653 C C . HIS A 1 204 ? -0.506 -1.053 -14.834 1.00 98.44 204 HIS A C 1
ATOM 1655 O O . HIS A 1 204 ? -0.558 0.023 -15.426 1.00 98.44 204 HIS A O 1
ATOM 1661 N N . TYR A 1 205 ? -1.131 -2.143 -15.293 1.00 98.50 205 TYR A N 1
ATOM 1662 C CA . TYR A 1 205 ? -1.972 -2.135 -16.495 1.00 98.50 205 TYR A CA 1
ATOM 1663 C C . TYR A 1 205 ? -3.166 -1.181 -16.357 1.00 98.50 205 TYR A C 1
ATOM 1665 O O . TYR A 1 205 ? -3.413 -0.370 -17.245 1.00 98.50 205 TYR A O 1
ATOM 1673 N N . SER A 1 206 ? -3.872 -1.231 -15.222 1.00 97.94 206 SER A N 1
ATOM 1674 C CA . SER A 1 206 ? -5.005 -0.337 -14.953 1.00 97.94 206 SER A CA 1
ATOM 1675 C C . SER A 1 206 ? -4.576 1.132 -14.944 1.00 97.94 206 SER A C 1
ATOM 1677 O O . SER A 1 206 ? -5.197 1.944 -15.622 1.00 97.94 206 SER A O 1
ATOM 1679 N N . LYS A 1 207 ? -3.479 1.455 -14.248 1.00 98.06 207 LYS A N 1
ATOM 1680 C CA . LYS A 1 207 ? -2.895 2.803 -14.188 1.00 98.06 207 LYS A CA 1
ATOM 1681 C C . LYS A 1 207 ? -2.507 3.336 -15.565 1.00 98.06 207 LYS A C 1
ATOM 1683 O O . LYS A 1 207 ? -2.847 4.467 -15.889 1.00 98.06 207 LYS A O 1
ATOM 1688 N N . ASN A 1 208 ? -1.906 2.507 -16.420 1.00 97.81 208 ASN A N 1
ATOM 1689 C CA . ASN A 1 208 ? -1.561 2.868 -17.802 1.00 97.81 208 ASN A CA 1
ATOM 1690 C C . ASN A 1 208 ? -2.787 3.260 -18.663 1.00 97.81 208 ASN A C 1
ATOM 1692 O O . ASN A 1 208 ? -2.622 3.877 -19.711 1.00 97.81 208 ASN A O 1
ATOM 1696 N N . LEU A 1 209 ? -4.012 2.902 -18.260 1.00 96.69 209 LEU A N 1
ATOM 1697 C CA . LEU A 1 209 ? -5.253 3.299 -18.940 1.00 96.69 209 LEU A CA 1
ATOM 1698 C C . LEU A 1 209 ? -5.922 4.545 -18.325 1.00 96.69 209 LEU A C 1
ATOM 1700 O O . LEU A 1 209 ? -6.919 5.018 -18.869 1.00 96.69 209 LEU A O 1
ATOM 1704 N N . THR A 1 210 ? -5.428 5.055 -17.190 1.00 95.75 210 THR A N 1
ATOM 1705 C CA . THR A 1 210 ? -6.129 6.064 -16.367 1.00 95.75 210 THR A CA 1
ATOM 1706 C C . THR A 1 210 ? -5.267 7.240 -15.916 1.00 95.75 210 THR A C 1
ATOM 1708 O O . THR A 1 210 ? -5.798 8.319 -15.663 1.00 95.75 210 THR A O 1
ATOM 1711 N N . GLU A 1 211 ? -3.959 7.038 -15.770 1.00 96.88 211 GLU A N 1
ATOM 1712 C CA . GLU A 1 211 ? -2.981 8.073 -15.436 1.00 96.88 211 GLU A CA 1
ATOM 1713 C C . GLU A 1 211 ? -2.516 8.805 -16.714 1.00 96.88 211 GLU A C 1
ATOM 1715 O O . GLU A 1 211 ? -2.541 8.228 -17.805 1.00 96.88 211 GLU A O 1
ATOM 1720 N N . PRO A 1 212 ? -2.094 10.080 -16.625 1.00 97.31 212 PRO A N 1
ATOM 1721 C CA . PRO A 1 212 ? -1.515 10.789 -17.762 1.00 97.31 212 PRO A CA 1
ATOM 1722 C C . PRO A 1 212 ? -0.151 10.205 -18.165 1.00 97.31 212 PRO A C 1
ATOM 1724 O O . PRO A 1 212 ? 0.603 9.713 -17.327 1.00 97.31 212 PRO A O 1
ATOM 1727 N N . GLU A 1 213 ? 0.194 10.332 -19.449 1.00 96.12 213 GLU A N 1
ATOM 1728 C CA . GLU A 1 213 ? 1.484 9.898 -20.007 1.00 96.12 213 GLU A CA 1
ATOM 1729 C C . GLU A 1 213 ? 2.688 10.435 -19.192 1.00 96.12 213 GLU A C 1
ATOM 1731 O O . GLU A 1 213 ? 2.807 11.653 -18.998 1.00 96.12 213 GLU A O 1
ATOM 1736 N N . PRO A 1 214 ? 3.601 9.568 -18.706 1.00 96.94 214 PRO A N 1
ATOM 1737 C CA . PRO A 1 214 ? 4.700 9.982 -17.837 1.00 96.94 214 PRO A CA 1
ATOM 1738 C C . PRO A 1 214 ? 5.709 10.876 -18.567 1.00 96.94 214 PRO A C 1
ATOM 1740 O O . PRO A 1 214 ? 6.090 10.619 -19.710 1.00 96.94 214 PRO A O 1
ATOM 1743 N N . ARG A 1 215 ? 6.230 11.905 -17.881 1.00 96.62 215 ARG A N 1
ATOM 1744 C CA . ARG A 1 215 ? 7.221 12.827 -18.463 1.00 96.62 215 ARG A CA 1
ATOM 1745 C C . ARG A 1 215 ? 8.582 12.150 -18.662 1.00 96.62 215 ARG A C 1
ATOM 1747 O O . ARG A 1 215 ? 9.433 12.153 -17.771 1.00 96.62 215 ARG A O 1
ATOM 1754 N N . ARG A 1 216 ? 8.807 11.628 -19.865 1.00 95.94 216 ARG A N 1
ATOM 1755 C CA . ARG A 1 216 ? 10.052 10.962 -20.279 1.00 95.94 216 ARG A CA 1
ATOM 1756 C C . ARG A 1 216 ? 11.149 12.006 -20.554 1.00 95.94 216 ARG A C 1
ATOM 1758 O O . ARG A 1 216 ? 10.892 13.012 -21.210 1.00 95.94 216 ARG A O 1
ATOM 1765 N N . LYS A 1 217 ? 12.375 11.769 -20.074 1.00 94.44 217 LYS A N 1
ATOM 1766 C CA . LYS A 1 217 ? 13.576 12.542 -20.440 1.00 94.44 217 LYS A CA 1
ATOM 1767 C C . LYS A 1 217 ? 14.694 11.574 -20.823 1.00 94.44 217 LYS A C 1
ATOM 1769 O O . LYS A 1 217 ? 15.132 10.792 -19.985 1.00 94.44 217 LYS A O 1
ATOM 1774 N N . VAL A 1 218 ? 15.172 11.665 -22.061 1.00 94.38 218 VAL A N 1
ATOM 1775 C CA . VAL A 1 218 ? 16.402 10.993 -22.499 1.00 94.38 218 VAL A CA 1
ATOM 1776 C C . VAL A 1 218 ? 17.604 11.721 -21.884 1.00 94.38 218 VAL A C 1
ATOM 1778 O O . VAL A 1 218 ? 17.603 12.948 -21.776 1.00 94.38 218 VAL A O 1
ATOM 1781 N N . LEU A 1 219 ? 18.602 10.965 -21.423 1.00 93.56 219 LEU A N 1
ATOM 1782 C CA . LEU A 1 219 ? 19.859 11.507 -20.884 1.00 93.56 219 LEU A CA 1
ATOM 1783 C C . LEU A 1 219 ? 21.047 11.223 -21.811 1.00 93.56 219 LEU A C 1
ATOM 1785 O O . LEU A 1 219 ? 21.955 12.040 -21.911 1.00 93.56 219 LEU A O 1
ATOM 1789 N N . GLU A 1 220 ? 21.019 10.076 -22.487 1.00 93.94 220 GLU A N 1
ATOM 1790 C CA . GLU A 1 220 ? 21.946 9.662 -23.535 1.00 93.94 220 GLU A CA 1
ATOM 1791 C C . GLU A 1 220 ? 21.194 8.694 -24.464 1.00 93.94 220 GLU A C 1
ATOM 1793 O O . GLU A 1 220 ? 20.492 7.811 -23.968 1.00 93.94 220 GLU A O 1
ATOM 1798 N N . ASP A 1 221 ? 21.354 8.830 -25.781 1.00 92.56 221 ASP A N 1
ATOM 1799 C CA . ASP A 1 221 ? 20.880 7.866 -26.794 1.00 92.56 221 ASP A CA 1
ATOM 1800 C C . ASP A 1 221 ? 22.008 7.343 -27.711 1.00 92.56 221 ASP A C 1
ATOM 1802 O O . ASP A 1 221 ? 21.750 6.603 -28.656 1.00 92.56 221 ASP A O 1
ATOM 1806 N N . ALA A 1 222 ? 23.263 7.717 -27.422 1.00 92.06 222 ALA A N 1
ATOM 1807 C CA . ALA A 1 222 ? 24.458 7.448 -28.221 1.00 92.06 222 ALA A CA 1
ATOM 1808 C C . ALA A 1 222 ? 24.478 8.070 -29.637 1.00 92.06 222 ALA A C 1
ATOM 1810 O O . ALA A 1 222 ? 25.450 7.850 -30.361 1.00 92.06 222 ALA A O 1
ATOM 1811 N N . ASP A 1 223 ? 23.498 8.899 -30.011 1.00 88.31 223 ASP A N 1
ATOM 1812 C CA . ASP A 1 223 ? 23.397 9.579 -31.310 1.00 88.31 223 ASP A CA 1
ATOM 1813 C C . ASP A 1 223 ? 23.210 11.101 -31.159 1.00 88.31 223 ASP A C 1
ATOM 1815 O O . ASP A 1 223 ? 24.145 11.860 -31.432 1.00 88.31 223 ASP A O 1
ATOM 1819 N N . LYS A 1 224 ? 22.046 11.561 -30.689 1.00 89.06 224 LYS A N 1
ATOM 1820 C CA . LYS A 1 224 ? 21.634 12.975 -30.622 1.00 89.06 224 LYS A CA 1
ATOM 1821 C C . LYS A 1 224 ? 21.763 13.526 -29.210 1.00 89.06 224 LYS A C 1
ATOM 1823 O O . LYS A 1 224 ? 22.467 14.513 -29.002 1.00 89.06 224 LYS A O 1
ATOM 1828 N N . GLU A 1 225 ? 21.119 12.874 -28.249 1.00 91.31 225 GLU A N 1
ATOM 1829 C CA . GLU A 1 225 ? 21.213 13.218 -26.835 1.00 91.31 225 GLU A CA 1
ATOM 1830 C C . GLU A 1 225 ? 22.498 12.614 -26.266 1.00 91.31 225 GLU A C 1
ATOM 1832 O O . GLU A 1 225 ? 22.658 11.394 -26.190 1.00 91.31 225 GLU A O 1
ATOM 1837 N N . ARG A 1 226 ? 23.450 13.472 -25.886 1.00 90.31 226 ARG A N 1
ATOM 1838 C CA . ARG A 1 226 ? 24.783 13.059 -25.424 1.00 90.31 226 ARG A CA 1
ATOM 1839 C C . ARG A 1 226 ? 25.056 13.608 -24.032 1.00 90.31 226 ARG A C 1
ATOM 1841 O O . ARG A 1 226 ? 25.225 14.814 -23.854 1.00 90.31 226 ARG A O 1
ATOM 1848 N N . ALA A 1 227 ? 25.155 12.720 -23.048 1.00 90.56 227 ALA A N 1
ATOM 1849 C CA . ALA A 1 227 ? 25.522 13.090 -21.693 1.00 90.56 227 ALA A CA 1
ATOM 1850 C C . ALA A 1 227 ? 26.997 13.518 -21.623 1.00 90.56 227 ALA A C 1
ATOM 1852 O O . ALA A 1 227 ? 27.872 12.995 -22.324 1.00 90.56 227 ALA A O 1
ATOM 1853 N N . LYS A 1 228 ? 27.292 14.454 -20.716 1.00 91.88 228 LYS A N 1
ATOM 1854 C CA . LYS A 1 228 ? 28.664 14.843 -20.377 1.00 91.88 228 LYS A CA 1
ATOM 1855 C C . LYS A 1 228 ? 29.243 13.855 -19.359 1.00 91.88 228 LYS A C 1
ATOM 1857 O O . LYS A 1 228 ? 29.271 14.130 -18.162 1.00 91.88 228 LYS A O 1
ATOM 1862 N N . TRP A 1 229 ? 29.675 12.698 -19.849 1.00 92.44 229 TRP A N 1
ATOM 1863 C CA . TRP A 1 229 ? 30.361 11.685 -19.048 1.00 92.44 229 TRP A CA 1
ATOM 1864 C C . TRP A 1 229 ? 31.673 12.229 -18.467 1.00 92.44 229 TRP A C 1
ATOM 1866 O O . TRP A 1 229 ? 32.428 12.917 -19.155 1.00 92.44 229 TRP A O 1
ATOM 1876 N N . ILE A 1 230 ? 31.951 11.884 -17.210 1.00 94.12 230 ILE A N 1
ATOM 1877 C CA . ILE A 1 230 ? 33.268 12.050 -16.590 1.00 94.12 230 ILE A CA 1
ATOM 1878 C C . ILE A 1 230 ? 34.006 10.727 -16.791 1.00 94.12 230 ILE A C 1
ATOM 1880 O O . ILE A 1 230 ? 33.501 9.679 -16.394 1.00 94.12 230 ILE A O 1
ATOM 1884 N N . VAL A 1 231 ? 35.170 10.774 -17.435 1.00 92.44 231 VAL A N 1
ATOM 1885 C CA . VAL A 1 231 ? 36.000 9.599 -17.725 1.00 92.44 231 VAL A CA 1
ATOM 1886 C C . VAL A 1 231 ? 37.310 9.765 -16.950 1.00 92.44 231 VAL A C 1
ATOM 1888 O O . VAL A 1 231 ? 38.034 10.715 -17.246 1.00 92.44 231 VAL A O 1
ATOM 1891 N N . PRO A 1 232 ? 37.595 8.927 -15.936 1.00 93.38 232 PRO A N 1
ATOM 1892 C CA . PRO A 1 232 ? 38.861 8.974 -15.208 1.00 93.38 232 PRO A CA 1
ATOM 1893 C C . PRO A 1 232 ? 40.011 8.386 -16.038 1.00 93.38 232 PRO A C 1
ATOM 1895 O O . PRO A 1 232 ? 39.787 7.664 -17.014 1.00 93.38 232 PRO A O 1
ATOM 1898 N N . ASP A 1 233 ? 41.246 8.652 -15.616 1.00 91.56 233 ASP A N 1
ATOM 1899 C CA . ASP A 1 233 ? 42.436 8.032 -16.202 1.00 91.56 233 ASP A CA 1
ATOM 1900 C C . ASP A 1 233 ? 42.349 6.496 -16.132 1.00 91.56 233 ASP A C 1
ATOM 1902 O O . ASP A 1 233 ? 41.858 5.923 -15.160 1.00 91.56 233 ASP A O 1
ATOM 1906 N N . GLY A 1 234 ? 42.782 5.813 -17.197 1.00 90.50 234 GLY A N 1
ATOM 1907 C CA . GLY A 1 234 ? 42.640 4.356 -17.335 1.00 90.50 234 GLY A CA 1
ATOM 1908 C C . GLY A 1 234 ? 41.248 3.872 -17.778 1.00 90.50 234 GLY A C 1
ATOM 1909 O O . GLY A 1 234 ? 41.085 2.681 -18.065 1.00 90.50 234 GLY A O 1
ATOM 1910 N N . ALA A 1 235 ? 40.257 4.762 -17.903 1.00 95.00 235 ALA A N 1
ATOM 1911 C CA . ALA A 1 235 ? 38.962 4.469 -18.513 1.00 95.00 235 ALA A CA 1
ATOM 1912 C C . ALA A 1 235 ? 38.837 5.047 -19.934 1.00 95.00 235 ALA A C 1
ATOM 1914 O O . ALA A 1 235 ? 39.558 5.951 -20.349 1.00 95.00 235 ALA A O 1
ATOM 1915 N N . SER A 1 236 ? 37.886 4.519 -20.704 1.00 93.38 236 SER A N 1
ATOM 1916 C CA . SER A 1 236 ? 37.527 5.022 -22.030 1.00 93.38 236 SER A CA 1
ATOM 1917 C C . SER A 1 236 ? 36.040 4.825 -22.320 1.00 93.38 236 SER A C 1
ATOM 1919 O O . SER A 1 236 ? 35.396 3.894 -21.828 1.00 93.38 236 SER A O 1
ATOM 1921 N N . ILE A 1 237 ? 35.490 5.717 -23.143 1.00 93.62 237 ILE A N 1
ATOM 1922 C CA . ILE A 1 237 ? 34.095 5.689 -23.578 1.00 93.62 237 ILE A CA 1
ATOM 1923 C C . ILE A 1 237 ? 34.033 5.829 -25.099 1.00 93.62 237 ILE A C 1
ATOM 1925 O O . ILE A 1 237 ? 34.706 6.672 -25.689 1.00 93.62 237 ILE A O 1
ATOM 1929 N N . SER A 1 238 ? 33.236 4.987 -25.748 1.00 92.75 238 SER A N 1
ATOM 1930 C CA . SER A 1 238 ? 33.102 4.955 -27.207 1.00 92.75 238 SER A CA 1
ATOM 1931 C C . SER A 1 238 ? 31.652 4.704 -27.611 1.00 92.75 238 SER A C 1
ATOM 1933 O O . SER A 1 238 ? 30.914 4.034 -26.892 1.00 92.75 238 SER A O 1
ATOM 1935 N N . ARG A 1 239 ? 31.232 5.261 -28.751 1.00 92.44 239 ARG A N 1
ATOM 1936 C CA . ARG A 1 239 ? 29.906 5.033 -29.349 1.00 92.44 239 ARG A CA 1
ATOM 1937 C C . ARG A 1 239 ? 30.088 4.103 -30.547 1.00 92.44 239 ARG A C 1
ATOM 1939 O O . ARG A 1 239 ? 30.922 4.379 -31.406 1.00 92.44 239 ARG A O 1
ATOM 1946 N N . VAL A 1 240 ? 29.379 2.977 -30.555 1.00 92.56 240 VAL A N 1
ATOM 1947 C CA . VAL A 1 240 ? 29.608 1.843 -31.466 1.00 92.56 240 VAL A CA 1
ATOM 1948 C C . VAL A 1 240 ? 28.271 1.379 -32.041 1.00 92.56 240 VAL A C 1
ATOM 1950 O O . VAL A 1 240 ? 27.268 1.392 -31.335 1.00 92.56 240 VAL A O 1
ATOM 1953 N N . ALA A 1 241 ? 28.243 0.963 -33.310 1.00 90.19 241 ALA A N 1
ATOM 1954 C CA . ALA A 1 241 ? 27.083 0.308 -33.919 1.00 90.19 241 ALA A CA 1
ATOM 1955 C C . ALA A 1 241 ? 27.320 -1.207 -33.996 1.00 90.19 241 ALA A C 1
ATOM 1957 O O . ALA A 1 241 ? 28.405 -1.638 -34.388 1.00 90.19 241 ALA A O 1
ATOM 1958 N N . GLN A 1 242 ? 26.312 -2.020 -33.667 1.00 83.88 242 GLN A N 1
ATOM 1959 C CA . GLN A 1 242 ? 26.424 -3.485 -33.763 1.00 83.88 242 GLN A CA 1
ATOM 1960 C C . GLN A 1 242 ? 26.399 -3.976 -35.226 1.00 83.88 242 GLN A C 1
ATOM 1962 O O . GLN A 1 242 ? 26.961 -5.017 -35.556 1.00 83.88 242 GLN A O 1
ATOM 1967 N N . SER A 1 243 ? 25.751 -3.220 -36.113 1.00 87.25 243 SER A N 1
ATOM 1968 C CA . SER A 1 243 ? 25.706 -3.430 -37.562 1.00 87.25 243 SER A CA 1
ATOM 1969 C C . SER A 1 243 ? 25.415 -2.095 -38.261 1.00 87.25 243 SER A C 1
ATOM 1971 O O . SER A 1 243 ? 25.090 -1.109 -37.600 1.00 87.25 243 SER A O 1
ATOM 1973 N N . LYS A 1 244 ? 25.476 -2.048 -39.600 1.00 78.44 244 LYS A N 1
ATOM 1974 C CA . LYS A 1 244 ? 25.210 -0.822 -40.385 1.00 78.44 244 LYS A CA 1
ATOM 1975 C C . LYS A 1 244 ? 23.784 -0.257 -40.246 1.00 78.44 244 LYS A C 1
ATOM 1977 O O . LYS A 1 244 ? 23.548 0.856 -40.700 1.00 78.44 244 LYS A O 1
ATOM 1982 N N . SER A 1 245 ? 22.851 -1.011 -39.665 1.00 83.00 245 SER A N 1
ATOM 1983 C CA . SER A 1 245 ? 21.456 -0.604 -39.436 1.00 83.00 245 SER A CA 1
ATOM 1984 C C . SER A 1 245 ? 21.015 -0.741 -37.973 1.00 83.00 245 SER A C 1
ATOM 1986 O O . SER A 1 245 ? 19.826 -0.628 -37.684 1.00 83.00 245 SER A O 1
ATOM 1988 N N . ALA A 1 246 ? 21.942 -1.028 -37.055 1.00 85.69 246 ALA A N 1
ATOM 1989 C CA . ALA A 1 246 ? 21.665 -1.050 -35.623 1.00 85.69 246 ALA A CA 1
ATOM 1990 C C . ALA A 1 246 ? 21.772 0.369 -35.033 1.00 85.69 246 ALA A C 1
ATOM 1992 O O . ALA A 1 246 ? 22.581 1.162 -35.525 1.00 85.69 246 ALA A O 1
ATOM 1993 N N . PRO A 1 247 ? 21.021 0.694 -33.964 1.00 88.50 247 PRO A N 1
ATOM 1994 C CA . PRO A 1 247 ? 21.271 1.907 -33.196 1.00 88.50 247 PRO A CA 1
ATOM 1995 C C . PRO A 1 247 ? 22.693 1.906 -32.616 1.00 88.50 247 PRO A C 1
ATOM 1997 O O . PRO A 1 247 ? 23.300 0.852 -32.389 1.00 88.50 247 PRO A O 1
ATOM 2000 N N . LEU A 1 248 ? 23.215 3.105 -32.362 1.00 92.00 248 LEU A N 1
ATOM 2001 C CA . LEU A 1 248 ? 24.450 3.271 -31.605 1.00 92.00 248 LEU A CA 1
ATOM 2002 C C . LEU A 1 248 ? 24.221 2.873 -30.141 1.00 92.00 248 LEU A C 1
ATOM 2004 O O . LEU A 1 248 ? 23.139 3.056 -29.588 1.00 92.00 248 LEU A O 1
ATOM 2008 N N . TYR A 1 249 ? 25.263 2.354 -29.504 1.00 91.75 249 TYR A N 1
ATOM 2009 C CA . TYR A 1 249 ? 25.311 2.118 -28.066 1.00 91.75 249 TYR A CA 1
ATOM 2010 C C . TYR A 1 249 ? 26.644 2.607 -27.500 1.00 91.75 249 TYR A C 1
ATOM 2012 O O . TYR A 1 249 ? 27.643 2.727 -28.218 1.00 91.75 249 TYR A O 1
ATOM 2020 N N . ILE A 1 250 ? 26.675 2.886 -26.196 1.00 93.69 250 ILE A N 1
ATOM 2021 C CA . ILE A 1 250 ? 27.924 3.202 -25.505 1.00 93.69 250 ILE A CA 1
ATOM 2022 C C . ILE A 1 250 ? 28.631 1.913 -25.090 1.00 93.69 250 ILE A C 1
ATOM 2024 O O . ILE A 1 250 ? 28.089 1.093 -24.353 1.00 93.69 250 ILE A O 1
ATOM 2028 N N . LYS A 1 251 ? 29.893 1.788 -25.502 1.00 93.31 251 LYS A N 1
ATOM 2029 C CA . LYS A 1 251 ? 30.866 0.864 -24.928 1.00 93.31 251 LYS A CA 1
ATOM 2030 C C . LYS A 1 251 ? 31.765 1.645 -23.967 1.00 93.31 251 LYS A C 1
ATOM 2032 O O . LYS A 1 251 ? 32.593 2.450 -24.403 1.00 93.31 251 LYS A O 1
ATOM 2037 N N . ILE A 1 252 ? 31.594 1.384 -22.672 1.00 94.06 252 ILE A N 1
ATOM 2038 C CA . ILE A 1 252 ? 32.510 1.811 -21.606 1.00 94.06 252 ILE A CA 1
ATOM 2039 C C . ILE A 1 252 ? 33.558 0.710 -21.415 1.00 94.06 252 ILE A C 1
ATOM 2041 O O . ILE A 1 252 ? 33.230 -0.477 -21.453 1.00 94.06 252 ILE A O 1
ATOM 2045 N N . HIS A 1 253 ? 34.811 1.092 -21.196 1.00 94.12 253 HIS A N 1
ATOM 2046 C CA . HIS A 1 253 ? 35.857 0.204 -20.702 1.00 94.12 253 HIS A CA 1
ATOM 2047 C C . HIS A 1 253 ? 36.600 0.910 -19.568 1.00 94.12 253 HIS A C 1
ATOM 2049 O O . HIS A 1 253 ? 36.958 2.077 -19.699 1.00 94.12 253 HIS A O 1
ATOM 2055 N N . MET A 1 254 ? 36.813 0.210 -18.458 1.00 91.12 254 MET A N 1
ATOM 2056 C CA . MET A 1 254 ? 37.589 0.689 -17.317 1.00 91.12 254 MET A CA 1
ATOM 2057 C C . MET A 1 254 ? 38.677 -0.342 -17.040 1.00 91.12 254 MET A C 1
ATOM 2059 O O . MET A 1 254 ? 38.372 -1.533 -16.956 1.00 91.12 254 MET A O 1
ATOM 2063 N N . SER A 1 255 ? 39.921 0.115 -16.934 1.00 82.44 255 SER A N 1
ATOM 2064 C CA . SER A 1 255 ? 41.015 -0.693 -16.394 1.00 82.44 255 SER A CA 1
ATOM 2065 C C . SER A 1 255 ? 40.834 -0.779 -14.877 1.00 82.44 255 SER A C 1
ATOM 2067 O O . SER A 1 255 ? 40.581 0.250 -14.248 1.00 82.44 255 SER A O 1
ATOM 2069 N N . GLY A 1 256 ? 40.909 -1.988 -14.320 1.00 63.72 256 GLY A N 1
ATOM 2070 C CA . GLY A 1 256 ? 40.897 -2.245 -12.874 1.00 63.72 256 GLY A CA 1
ATOM 2071 C C . GLY A 1 256 ? 42.288 -2.569 -12.352 1.00 63.72 256 GLY A C 1
ATOM 2072 O O . GLY A 1 256 ? 43.107 -3.032 -13.176 1.00 63.72 256 GLY A O 1
#

pLDDT: mean 80.32, std 24.0, range [26.61, 98.75]

Secondary structure (DSSP, 8-state):
-----------------------------S--------HHHHHHHHHHHHHHHHHHHHHHTT-----TTSSS---------------EEEEEEETTTEEEEEEEETTEEEPPHHHHHHHS--EEEEEEETTEEEEEEES-S------SSS--TTS--TTGGG--STTSTTEEEE-TTTSSEEE-SS-TT-B--HHHHHHHHHHHHHHHTTSPPP----S--SSSS-------TTEEEEEEESSTTSPEEEEEEE--

Sequence (256 aa):
MINVQSSSGSVYQGPVVGQQNYHNTRGPPLFFLMMRLNIKTALLFLCVAVLLITLSFWSRCGDVPISRDWRRQSGENTDRGSEVQGAEEIDCDINGEYSIGCRREGDEVYLPFSFLHKYFEIYGKLATYDGLERFEWSHSYGRVYHPKGKYDPRGVFMYFENYNVEVRDRVKCVSATEGVPISTQWESQGYYYPTQIAQFGLSHYSKNLTEPEPRRKVLEDADKERAKWIVPDGASISRVAQSKSAPLYIKIHMSG

Organism: Ignelater luminosus (NCBI:txid2038154)

Radius of gyration: 42.26 Å; chains: 1; bounding box: 120×66×105 Å

Foldseek 3Di:
DDDDDDDDDDDDDDDDDDDDDDDDDDDDDDDDDDDPDPVVVVVVVVVVVVVVVVVVVVVVVVDPPDPPPPPDDDDDDDDDDPDDQDWDWDWDDDVVPDTDIWTDRPHDIGDDVVCVCVVLVWDWDWDADPNDIDIDTGRDPDDDDDDPDDDDPQAQPRPLLPDDL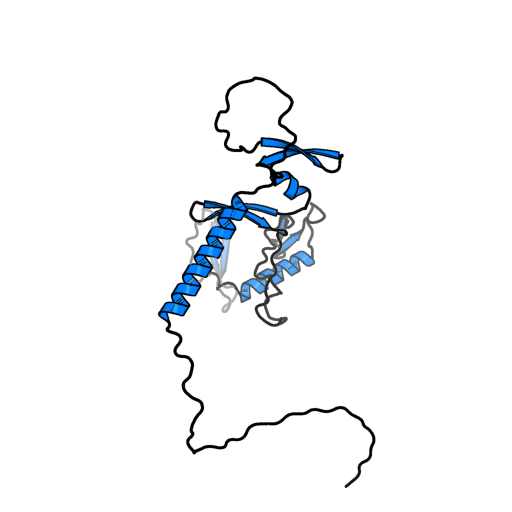QPDPQFPHQDPVPRFTWGPPPHNVTHDDVVSRVSNVRSVSNVVRPPDDDDDDDCDQLPDRHHPDDADPQKDWDWDAPDPPGGIDIDIDHDD